Protein AF-A0A1S4B3Z3-F1 (afdb_monomer)

Nearest PDB structures (foldseek):
  6rte-assembly1_A  TM=4.917E-01  e=2.934E-01  Pseudomonas aeruginosa
  6lqt-assembly1_AG  TM=5.073E-01  e=3.148E+00  Saccharomyces cerevisiae S288C
  5wlc-assembly1_LH  TM=5.163E-01  e=4.236E+00  Saccharomyces cerevisiae BY4741
  7aef-assembly1_q  TM=1.413E-01  e=1.846E+00  Algoriphagus machipongonensis

Solvent-accessible surface area (backbone atoms only — not comparable to full-atom values): 13152 Å² total; per-residue (Å²): 135,91,57,94,90,63,44,55,46,71,89,47,26,58,57,80,41,84,41,79,66,95,81,61,88,56,84,80,79,74,82,68,80,88,62,62,48,71,57,90,72,68,83,60,72,86,79,38,48,85,85,78,34,68,78,46,75,50,44,68,46,69,33,64,22,79,73,30,60,74,50,43,72,23,37,37,33,35,30,28,42,60,77,39,39,34,41,28,42,59,61,58,82,92,63,85,38,59,50,72,46,77,41,84,63,60,67,47,89,86,45,92,66,82,68,54,56,79,46,97,85,71,40,55,59,50,58,45,39,66,39,68,49,68,52,97,74,36,42,44,32,41,37,30,77,70,46,75,44,67,72,69,38,50,62,63,46,78,40,91,50,94,68,56,79,84,74,82,71,72,73,74,77,78,79,75,81,72,90,77,80,94,71,89,77,88,77,95,82,88,85,69,75,71,63,60,62,58,61,63,69,74,73,118

Organism: Nicotiana tabacum (NCBI:txid4097)

Foldseek 3Di:
DDDVPQAAPVVQDDQPHGDDPPPCPDDPPPPDPPRHDGDLGDDDQVPADPVLGFDDWQDWDQQCAPQAPQSHRWIWIATQSRQFIKTWDDPPPPPSDTDIDGDAFDDQPPDPDDFDDPDDPRHTPQATWNHWDADPNRWIWTQHPRGIDTDGYQVSRVHDDPPDDPPPPDPDPPPPPPPDDPDDDDDPDDDPPPPVVVVVVVPD

InterPro domains:
  IPR011042 Six-bladed beta-propeller, TolB-like [G3DSA:2.120.10.30] (1-153)

Radius of gyration: 26.08 Å; Cα contacts (8 Å, |Δi|>4): 278; chains: 1; bounding box: 66×65×70 Å

pLDDT: mean 77.93, std 18.25, range [35.31, 96.38]

Structure (mmCIF, N/CA/C/O backbone):
data_AF-A0A1S4B3Z3-F1
#
_entry.id   AF-A0A1S4B3Z3-F1
#
loop_
_atom_site.group_PDB
_atom_site.id
_atom_site.type_symbol
_atom_site.label_atom_id
_atom_site.label_alt_id
_atom_site.label_comp_id
_atom_site.label_asym_id
_atom_site.label_entity_id
_atom_site.label_seq_id
_atom_site.pdbx_PDB_ins_code
_atom_site.Cartn_x
_atom_site.Cartn_y
_atom_site.Cartn_z
_atom_site.occupancy
_atom_site.B_iso_or_equiv
_atom_site.auth_seq_id
_atom_site.auth_comp_id
_atom_site.auth_asym_id
_atom_site.auth_atom_id
_atom_site.pdbx_PDB_model_num
ATOM 1 N N . MET A 1 1 ? -4.169 -0.316 -14.532 1.00 62.16 1 MET A N 1
ATOM 2 C CA . MET A 1 1 ? -4.852 -1.450 -15.192 1.00 62.16 1 MET A CA 1
ATOM 3 C C . MET A 1 1 ? -3.828 -2.148 -16.068 1.00 62.16 1 MET A C 1
ATOM 5 O O . MET A 1 1 ? -3.169 -1.462 -16.839 1.00 62.16 1 MET A O 1
ATOM 9 N N . ILE A 1 2 ? -3.643 -3.459 -15.894 1.00 73.62 2 ILE A N 1
ATOM 10 C CA . ILE A 1 2 ? -2.761 -4.267 -16.747 1.00 73.62 2 ILE A CA 1
ATOM 11 C C . ILE A 1 2 ? -3.551 -4.688 -17.988 1.00 73.62 2 ILE A C 1
ATOM 13 O O . ILE A 1 2 ? -4.714 -5.074 -17.878 1.00 73.62 2 ILE A O 1
ATOM 17 N N . THR A 1 3 ? -2.947 -4.569 -19.163 1.00 83.81 3 THR A N 1
ATOM 18 C CA . THR A 1 3 ? -3.566 -4.828 -20.460 1.00 83.81 3 THR A CA 1
ATOM 19 C C . THR A 1 3 ? -2.909 -6.034 -21.115 1.00 83.81 3 THR A C 1
ATOM 21 O O . THR A 1 3 ? -1.687 -6.199 -21.107 1.00 83.81 3 THR A O 1
ATOM 24 N N . LYS A 1 4 ? -3.735 -6.910 -21.695 1.00 86.19 4 LYS A N 1
ATOM 25 C CA . LYS A 1 4 ? -3.247 -8.063 -22.454 1.00 86.19 4 LYS A CA 1
ATOM 26 C C . LYS A 1 4 ? -2.385 -7.573 -23.621 1.00 86.19 4 LYS A C 1
ATOM 28 O O . LYS A 1 4 ? -2.820 -6.714 -24.381 1.00 86.19 4 LYS A O 1
ATOM 33 N N . GLY A 1 5 ? -1.184 -8.132 -23.756 1.00 85.94 5 GLY A N 1
ATOM 34 C CA . GLY A 1 5 ? -0.223 -7.739 -24.792 1.00 85.94 5 GLY A CA 1
ATOM 35 C C . GLY A 1 5 ? 0.561 -6.456 -24.493 1.00 85.94 5 GLY A C 1
ATOM 36 O O . GLY A 1 5 ? 1.336 -6.025 -25.339 1.00 85.94 5 GLY A O 1
ATOM 37 N N . GLY A 1 6 ? 0.387 -5.846 -23.314 1.00 86.62 6 GLY A N 1
ATOM 38 C CA . GLY A 1 6 ? 1.202 -4.711 -22.883 1.00 86.62 6 GLY A CA 1
ATOM 39 C C . GLY A 1 6 ? 2.664 -5.104 -22.647 1.00 86.62 6 GLY A C 1
ATOM 40 O O . GLY A 1 6 ? 2.942 -6.147 -22.052 1.00 86.62 6 GLY A O 1
ATOM 41 N N . ASN A 1 7 ? 3.599 -4.263 -23.093 1.00 88.31 7 ASN A N 1
ATOM 42 C CA . ASN A 1 7 ? 5.025 -4.437 -22.830 1.00 88.31 7 ASN A CA 1
ATOM 43 C C . ASN A 1 7 ? 5.429 -3.653 -21.574 1.00 88.31 7 ASN A C 1
ATOM 45 O O . ASN A 1 7 ? 5.523 -2.432 -21.610 1.00 88.31 7 ASN A O 1
ATOM 49 N N . TYR A 1 8 ? 5.679 -4.356 -20.472 1.00 86.44 8 TYR A N 1
ATOM 50 C CA . TYR A 1 8 ? 6.013 -3.754 -19.173 1.00 86.44 8 TYR A CA 1
ATOM 51 C C . TYR A 1 8 ? 7.521 -3.696 -18.891 1.00 86.44 8 TYR A C 1
ATOM 53 O O . TYR A 1 8 ? 7.928 -3.306 -17.803 1.00 86.44 8 TYR A O 1
ATOM 61 N N . GLY A 1 9 ? 8.362 -4.096 -19.851 1.00 86.06 9 GLY A N 1
ATOM 62 C CA . GLY A 1 9 ? 9.814 -3.978 -19.716 1.00 86.06 9 GLY A CA 1
ATOM 63 C C . GLY A 1 9 ? 10.456 -4.918 -18.692 1.00 86.06 9 GLY A C 1
ATOM 64 O O . GLY A 1 9 ? 11.585 -4.665 -18.296 1.00 86.06 9 GLY A O 1
ATOM 65 N N . TRP A 1 10 ? 9.797 -6.011 -18.289 1.00 83.31 10 TRP A N 1
ATOM 66 C CA . TRP A 1 10 ? 10.272 -6.924 -17.230 1.00 83.31 10 TRP A CA 1
ATOM 67 C C . TRP A 1 10 ? 11.674 -7.518 -17.441 1.00 83.31 10 TRP A C 1
ATOM 69 O O . TRP A 1 10 ? 12.314 -7.938 -16.486 1.00 83.31 10 TRP A O 1
ATOM 79 N N . SER A 1 11 ? 12.169 -7.574 -18.679 1.00 81.75 11 SER A N 1
ATOM 80 C CA . SER A 1 11 ? 13.525 -8.055 -18.976 1.00 81.75 11 SER A CA 1
ATOM 81 C C . SER A 1 11 ? 14.629 -7.038 -18.659 1.00 81.75 11 SER A C 1
ATOM 83 O O . SER A 1 11 ? 15.804 -7.403 -18.671 1.00 81.75 11 SER A O 1
ATOM 85 N N . ILE A 1 12 ? 14.269 -5.773 -18.427 1.00 84.56 12 ILE A N 1
ATOM 86 C CA . ILE A 1 12 ? 15.195 -4.637 -18.291 1.00 84.56 12 ILE A CA 1
ATOM 87 C C . ILE A 1 12 ? 14.825 -3.666 -17.160 1.00 84.56 12 ILE A C 1
ATOM 89 O O . ILE A 1 12 ? 15.631 -2.800 -16.824 1.00 84.56 12 ILE A O 1
ATOM 93 N N . TYR A 1 13 ? 13.631 -3.785 -16.579 1.00 86.50 13 TYR A N 1
ATOM 94 C CA . TYR A 1 13 ? 13.141 -2.961 -15.478 1.00 86.50 13 TYR A CA 1
ATOM 95 C C . TYR A 1 13 ? 12.535 -3.824 -14.371 1.00 86.50 13 TYR A C 1
ATOM 97 O O . TYR A 1 13 ? 11.800 -4.777 -14.633 1.00 86.50 13 TYR A O 1
ATOM 105 N N . GLU A 1 14 ? 12.787 -3.412 -13.134 1.00 87.50 14 GLU A N 1
ATOM 106 C CA . GLU A 1 14 ? 12.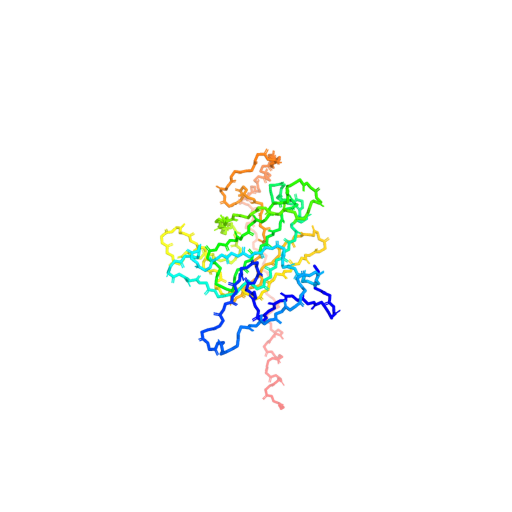073 -3.838 -11.936 1.00 87.50 14 GLU A CA 1
ATOM 107 C C . GLU A 1 14 ? 11.226 -2.655 -11.450 1.00 87.50 14 GLU A C 1
ATOM 109 O O . GLU A 1 14 ? 11.725 -1.661 -10.913 1.00 87.50 14 GLU A O 1
ATOM 114 N N . GLY A 1 15 ? 9.923 -2.699 -11.745 1.00 85.62 15 GLY A N 1
ATOM 115 C CA . GLY A 1 15 ? 9.051 -1.536 -11.575 1.00 85.62 15 GLY A CA 1
ATOM 116 C C . GLY A 1 15 ? 9.534 -0.350 -12.432 1.00 85.62 15 GLY A C 1
ATOM 117 O O . GLY A 1 15 ? 9.653 -0.500 -13.648 1.00 85.62 15 GLY A O 1
ATOM 118 N N . PRO A 1 16 ? 9.795 0.838 -11.850 1.00 84.88 16 PRO A N 1
ATOM 119 C CA . PRO A 1 16 ? 10.329 1.985 -12.586 1.00 84.88 16 PRO A CA 1
ATOM 120 C C . PRO A 1 16 ? 11.868 2.014 -12.668 1.00 84.88 16 PRO A C 1
ATOM 122 O O . PRO A 1 16 ? 12.419 2.939 -13.267 1.00 84.88 16 PRO A O 1
ATOM 125 N N . TYR A 1 17 ? 12.575 1.064 -12.049 1.00 86.94 17 TYR A N 1
ATOM 126 C CA . TYR A 1 17 ? 14.034 1.102 -11.933 1.00 86.94 17 TYR A CA 1
ATOM 127 C C . TYR A 1 17 ? 14.695 0.201 -12.976 1.00 86.94 17 TYR A C 1
ATOM 129 O O . TYR A 1 17 ? 14.248 -0.932 -13.161 1.00 86.94 17 TYR A O 1
ATOM 137 N N . PRO A 1 18 ? 15.753 0.664 -13.667 1.00 87.19 18 PRO A N 1
ATOM 138 C CA . PRO A 1 18 ? 16.530 -0.199 -14.544 1.00 87.19 18 PRO A CA 1
ATOM 139 C C . PRO A 1 18 ? 17.076 -1.395 -13.767 1.00 87.19 18 PRO A C 1
ATOM 141 O O . PRO A 1 18 ? 17.719 -1.230 -12.731 1.00 87.19 18 PRO A O 1
ATOM 144 N N . TYR A 1 19 ? 16.852 -2.588 -14.297 1.00 83.56 19 TYR A N 1
ATOM 145 C CA . TYR A 1 19 ? 17.329 -3.837 -13.733 1.00 83.56 19 TYR A CA 1
ATOM 146 C C . TYR A 1 19 ? 18.297 -4.495 -14.713 1.00 83.56 19 TYR A C 1
ATOM 148 O O . TYR A 1 19 ? 17.977 -4.721 -15.881 1.00 83.56 19 TYR A O 1
ATOM 156 N N . LYS A 1 20 ? 19.505 -4.802 -14.235 1.00 77.00 20 LYS A N 1
ATOM 157 C CA . LYS A 1 20 ? 20.496 -5.577 -14.984 1.00 77.00 20 LYS A CA 1
ATOM 158 C C . LYS A 1 20 ? 20.706 -6.906 -14.263 1.00 77.00 20 LYS A C 1
ATOM 160 O O . LYS A 1 20 ? 21.342 -6.905 -13.209 1.00 77.00 20 LYS A O 1
ATOM 165 N N . PRO A 1 21 ? 20.205 -8.030 -14.805 1.00 70.50 21 PRO A N 1
ATOM 166 C CA . PRO A 1 21 ? 20.505 -9.329 -14.231 1.00 70.50 21 PRO A CA 1
ATOM 167 C C . PRO A 1 21 ? 22.016 -9.571 -14.288 1.00 70.50 21 PRO A C 1
ATOM 169 O O . PRO A 1 21 ? 22.650 -9.325 -15.316 1.00 70.50 21 PRO A O 1
ATOM 172 N N . SER A 1 22 ? 22.591 -10.091 -13.205 1.00 69.69 22 SER A N 1
ATOM 173 C CA . SER A 1 22 ? 24.034 -10.363 -13.078 1.00 69.69 22 SER A CA 1
ATOM 174 C C . SER A 1 22 ? 24.588 -11.292 -14.168 1.00 69.69 22 SER A C 1
ATOM 176 O O . SER A 1 22 ? 25.765 -11.210 -14.504 1.00 69.69 22 SER A O 1
ATOM 178 N N . ASN A 1 23 ? 23.733 -12.128 -14.764 1.00 66.06 23 ASN A N 1
ATOM 179 C CA . ASN A 1 23 ? 24.091 -13.091 -15.809 1.00 66.06 23 ASN A CA 1
ATOM 180 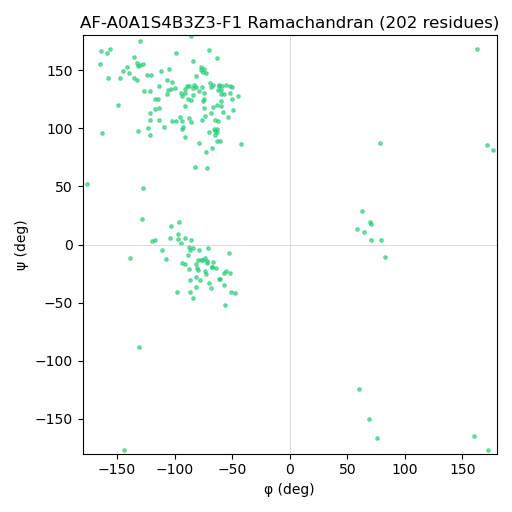C C . ASN A 1 23 ? 23.821 -12.587 -17.243 1.00 66.06 23 ASN A C 1
ATOM 182 O O . ASN A 1 23 ? 23.897 -13.369 -18.194 1.00 66.06 23 ASN A O 1
ATOM 186 N N . ALA A 1 24 ? 23.472 -11.310 -17.429 1.00 64.06 24 ALA A N 1
ATOM 187 C CA . ALA A 1 24 ? 23.187 -10.757 -18.750 1.00 64.06 24 ALA A CA 1
ATOM 188 C C . ALA A 1 24 ? 24.476 -10.641 -19.590 1.00 64.06 24 ALA A C 1
ATOM 190 O O . ALA A 1 24 ? 25.233 -9.683 -19.486 1.00 64.06 24 ALA A O 1
ATOM 191 N N . THR A 1 25 ? 24.721 -11.637 -20.444 1.00 57.94 25 THR A N 1
ATOM 192 C CA . THR A 1 25 ? 25.889 -11.715 -21.347 1.00 57.94 25 THR A CA 1
ATOM 193 C C . THR A 1 25 ? 25.739 -10.861 -22.605 1.00 57.94 25 THR A C 1
ATOM 195 O O . THR A 1 25 ? 26.705 -10.641 -23.331 1.00 57.94 25 THR A O 1
ATOM 198 N N . LYS A 1 26 ? 24.524 -10.386 -22.886 1.00 55.38 26 LYS A N 1
ATOM 199 C CA . LYS A 1 26 ? 24.228 -9.442 -23.959 1.00 55.38 26 LYS A CA 1
ATOM 200 C C . LYS A 1 26 ? 23.590 -8.215 -23.344 1.00 55.38 26 LYS A C 1
ATOM 202 O O . LYS A 1 26 ? 22.646 -8.337 -22.566 1.00 55.38 26 LYS A O 1
ATOM 207 N N . GLU A 1 27 ? 24.087 -7.049 -23.737 1.00 55.25 27 GLU A N 1
ATOM 208 C CA . GLU A 1 27 ? 23.365 -5.798 -23.573 1.00 55.25 27 GLU A CA 1
ATOM 209 C C . GLU A 1 27 ? 21.991 -5.999 -24.210 1.00 55.25 27 GLU A C 1
ATOM 211 O O . GLU A 1 27 ? 21.884 -6.228 -25.419 1.00 55.25 27 GLU A O 1
ATOM 216 N N . SER A 1 28 ? 20.952 -6.057 -23.376 1.00 53.81 28 SER A N 1
ATOM 217 C CA . SER A 1 28 ? 19.570 -6.207 -23.804 1.00 53.81 28 SER A CA 1
ATOM 218 C C . SER A 1 28 ? 19.219 -4.972 -24.622 1.00 53.81 28 SER A C 1
ATOM 220 O O . SER A 1 28 ? 18.777 -3.946 -24.115 1.00 53.81 28 SER A O 1
ATOM 222 N N . THR A 1 29 ? 19.482 -5.058 -25.922 1.00 50.44 29 THR A N 1
ATOM 223 C CA . THR A 1 29 ? 19.193 -4.024 -26.904 1.00 50.44 29 THR A CA 1
ATOM 224 C C . THR A 1 29 ? 17.684 -4.023 -27.100 1.00 50.44 29 THR A C 1
ATOM 226 O O . THR A 1 29 ? 17.143 -4.619 -28.025 1.00 50.44 29 THR A O 1
ATOM 229 N N . CYS A 1 30 ? 16.967 -3.400 -26.167 1.00 52.06 30 CYS A N 1
ATOM 230 C CA . CYS A 1 30 ? 15.567 -3.070 -26.363 1.00 52.06 30 CYS A CA 1
ATOM 231 C C . CYS A 1 30 ? 15.513 -1.814 -27.229 1.00 52.06 30 CYS A C 1
ATOM 233 O O . CYS A 1 30 ? 15.506 -0.680 -26.752 1.00 52.06 30 CYS A O 1
ATOM 235 N N . SER A 1 31 ? 15.527 -2.040 -28.540 1.00 49.88 31 SER A N 1
ATOM 236 C CA . SER A 1 31 ? 15.197 -1.031 -29.533 1.00 49.88 31 SER A CA 1
ATOM 237 C C . SER A 1 31 ? 13.759 -0.547 -29.301 1.00 49.88 31 SER A C 1
ATOM 239 O O . SER A 1 31 ? 12.812 -1.328 -29.326 1.00 49.88 31 SER A O 1
ATOM 241 N N . SER A 1 32 ? 13.617 0.767 -29.115 1.00 50.81 32 SER A N 1
ATOM 242 C CA . SER A 1 32 ? 12.380 1.550 -28.957 1.00 50.81 32 SER A CA 1
ATOM 243 C C . SER A 1 32 ? 11.692 1.514 -27.578 1.00 50.81 32 SER A C 1
ATOM 245 O O . SER A 1 32 ? 10.704 0.828 -27.324 1.00 50.81 32 SER A O 1
ATOM 247 N N . SER A 1 33 ? 12.153 2.426 -26.722 1.00 56.09 33 SER A N 1
ATOM 248 C CA . SER A 1 33 ? 11.511 2.931 -25.498 1.00 56.09 33 SER A CA 1
ATOM 249 C C . SER A 1 33 ? 10.068 3.445 -25.671 1.00 56.09 33 SER A C 1
ATOM 251 O O . SER A 1 33 ? 9.408 3.742 -24.681 1.00 56.09 33 SER A O 1
ATOM 253 N N . ASN A 1 34 ? 9.552 3.548 -26.900 1.00 58.34 34 ASN A N 1
ATOM 254 C CA . ASN A 1 34 ? 8.265 4.186 -27.198 1.00 58.34 34 ASN A CA 1
ATOM 255 C C . ASN A 1 34 ? 7.028 3.315 -26.898 1.00 58.34 34 ASN A C 1
ATOM 257 O O . ASN A 1 34 ? 5.912 3.807 -27.036 1.00 58.34 34 ASN A O 1
ATOM 261 N N . SER A 1 35 ? 7.191 2.047 -26.496 1.00 74.19 35 SER A N 1
ATOM 262 C CA . SER A 1 35 ? 6.066 1.130 -26.212 1.00 74.19 35 SER A CA 1
ATOM 263 C C . SER A 1 35 ? 6.012 0.593 -24.777 1.00 74.19 35 SER A C 1
ATOM 265 O O . SER A 1 35 ? 5.141 -0.222 -24.467 1.00 74.19 35 SER A O 1
ATOM 267 N N . LEU A 1 36 ? 6.923 1.027 -23.898 1.00 83.88 36 LEU A N 1
ATOM 268 C CA . LEU A 1 36 ? 6.955 0.545 -22.519 1.00 83.88 36 LEU A CA 1
ATOM 269 C C . LEU A 1 36 ? 5.816 1.150 -21.695 1.00 83.88 36 LEU A C 1
ATOM 271 O O . LEU A 1 36 ? 5.617 2.364 -21.658 1.00 83.88 36 LEU A O 1
ATOM 275 N N . ILE A 1 37 ? 5.089 0.281 -21.000 1.00 86.31 37 ILE A N 1
ATOM 276 C CA . ILE A 1 37 ? 4.052 0.641 -20.042 1.00 86.31 37 ILE A CA 1
ATOM 277 C C . ILE A 1 37 ? 4.649 0.478 -18.649 1.00 86.31 37 ILE A C 1
ATOM 279 O O . ILE A 1 37 ? 4.823 -0.638 -18.168 1.00 86.31 37 ILE A O 1
ATOM 283 N N . PHE A 1 38 ? 4.954 1.590 -17.989 1.00 84.94 38 PHE A N 1
ATOM 284 C CA . PHE A 1 38 ? 5.464 1.553 -16.621 1.00 84.94 38 PHE A CA 1
ATOM 285 C C . PHE A 1 38 ? 4.352 1.286 -15.603 1.00 84.94 38 PHE A C 1
ATOM 287 O O . PHE A 1 38 ? 3.178 1.609 -15.818 1.00 84.94 38 PHE A O 1
ATOM 294 N N . THR A 1 39 ? 4.734 0.694 -14.469 1.00 83.94 39 THR A N 1
ATOM 295 C CA . THR A 1 39 ? 3.861 0.614 -13.296 1.00 83.94 39 THR A CA 1
ATOM 296 C C . THR A 1 39 ? 3.548 2.019 -12.778 1.00 83.94 39 THR A C 1
ATOM 298 O O . THR A 1 39 ? 4.260 2.976 -13.076 1.00 83.94 39 THR A O 1
ATOM 301 N N . VAL A 1 40 ? 2.473 2.157 -11.991 1.00 85.62 40 VAL A N 1
ATOM 302 C CA . VAL A 1 40 ? 2.106 3.458 -11.399 1.00 85.62 40 VAL A CA 1
ATOM 303 C C . VAL A 1 40 ? 3.276 3.999 -10.580 1.00 85.62 40 VAL A C 1
ATOM 305 O O . VAL A 1 40 ? 3.713 5.120 -10.816 1.00 85.62 40 VAL A O 1
ATOM 308 N N . ARG A 1 41 ? 3.802 3.176 -9.664 1.00 88.69 41 ARG A N 1
ATOM 309 C CA . ARG A 1 41 ? 5.019 3.412 -8.885 1.00 88.69 41 ARG A CA 1
ATOM 310 C C . ARG A 1 41 ? 5.629 2.086 -8.417 1.00 88.69 41 ARG A C 1
ATOM 312 O O . ARG A 1 41 ? 5.007 1.030 -8.530 1.00 88.69 41 ARG A O 1
ATOM 319 N N . GLY A 1 42 ? 6.855 2.176 -7.918 1.00 89.00 42 GLY A N 1
ATOM 320 C CA . GLY A 1 42 ? 7.576 1.139 -7.186 1.00 89.00 42 GLY A CA 1
ATOM 321 C C . GLY A 1 42 ? 8.414 1.798 -6.091 1.00 89.00 42 GLY A C 1
ATOM 322 O O . GLY A 1 42 ? 8.333 3.017 -5.920 1.00 89.00 42 GLY A O 1
ATOM 323 N N . TYR A 1 43 ? 9.198 1.013 -5.365 1.00 90.06 43 TYR A N 1
ATOM 324 C CA . TYR A 1 43 ? 10.169 1.516 -4.396 1.00 90.06 43 TYR A CA 1
ATOM 325 C C . TYR A 1 43 ? 11.513 0.815 -4.603 1.00 90.06 43 TYR A C 1
ATOM 327 O O . TYR A 1 43 ? 11.554 -0.275 -5.176 1.00 90.06 43 TYR A O 1
ATOM 335 N N . ASN A 1 44 ? 12.609 1.444 -4.189 1.00 89.50 44 ASN A N 1
ATOM 336 C CA . ASN A 1 44 ? 13.924 0.820 -4.234 1.00 89.50 44 ASN A CA 1
ATOM 337 C C . ASN A 1 44 ? 14.095 -0.090 -3.013 1.00 89.50 44 ASN A C 1
ATOM 339 O O . ASN A 1 44 ? 13.813 0.332 -1.895 1.00 89.50 44 ASN A O 1
ATOM 343 N N . HIS A 1 45 ? 14.618 -1.303 -3.193 1.00 88.69 45 HIS A N 1
ATOM 344 C CA . HIS A 1 45 ? 14.885 -2.236 -2.092 1.00 88.69 45 HIS A CA 1
ATOM 345 C C . HIS A 1 45 ? 15.718 -1.630 -0.946 1.00 88.69 45 HIS A C 1
ATOM 347 O O . HIS A 1 45 ? 15.593 -2.073 0.193 1.00 88.69 45 HIS A O 1
ATOM 353 N N . SER A 1 46 ? 16.526 -0.593 -1.207 1.00 89.25 46 SER A N 1
ATOM 354 C CA . SER A 1 46 ? 17.266 0.149 -0.175 1.00 89.25 46 SER A CA 1
ATOM 355 C C . SER A 1 46 ? 16.387 0.971 0.780 1.00 89.25 46 SER A C 1
ATOM 357 O O . SER A 1 46 ? 16.842 1.324 1.866 1.00 89.25 46 SER A O 1
ATOM 359 N N . GLU A 1 47 ? 15.147 1.272 0.393 1.00 88.62 47 GLU A N 1
ATOM 360 C CA . GLU A 1 47 ? 14.144 1.984 1.194 1.00 88.62 47 GLU A CA 1
ATOM 361 C C . GLU A 1 47 ? 13.329 1.037 2.095 1.00 88.62 47 GLU A C 1
ATOM 363 O O . GLU A 1 47 ? 12.469 1.486 2.863 1.00 88.62 47 GLU A O 1
ATOM 368 N N . ALA A 1 48 ? 13.551 -0.275 1.978 1.00 86.81 48 ALA A N 1
ATOM 369 C CA . ALA A 1 48 ? 12.943 -1.275 2.842 1.00 86.81 48 ALA A CA 1
ATOM 370 C C . ALA A 1 48 ? 13.585 -1.279 4.234 1.00 86.81 48 ALA A C 1
ATOM 372 O O . ALA A 1 48 ? 14.769 -0.969 4.398 1.00 86.81 48 ALA A O 1
ATOM 373 N N . ASP A 1 49 ? 12.807 -1.659 5.241 1.00 87.31 49 ASP A N 1
ATOM 374 C CA . ASP A 1 49 ? 13.333 -1.941 6.567 1.00 87.31 49 ASP A CA 1
ATOM 375 C C . ASP A 1 49 ? 14.381 -3.061 6.489 1.00 87.31 49 ASP A C 1
ATOM 377 O O . ASP A 1 49 ? 14.197 -4.063 5.802 1.00 87.31 49 ASP A O 1
ATOM 381 N N . LYS A 1 50 ? 15.505 -2.905 7.191 1.00 86.94 50 LYS A N 1
ATOM 382 C CA . LYS A 1 50 ? 16.622 -3.863 7.112 1.00 86.94 50 LYS A CA 1
ATOM 383 C C . LYS A 1 50 ? 16.346 -5.179 7.838 1.00 86.94 50 LYS A C 1
ATOM 385 O O . LYS A 1 50 ? 17.005 -6.171 7.544 1.00 86.94 50 LYS A O 1
ATOM 390 N N . THR A 1 51 ? 15.434 -5.168 8.804 1.00 84.06 51 THR A N 1
ATOM 391 C CA . THR A 1 51 ? 15.084 -6.327 9.631 1.00 84.06 51 THR A CA 1
ATOM 392 C C . THR A 1 51 ? 14.056 -7.190 8.917 1.00 84.06 51 THR A C 1
ATOM 394 O O . THR A 1 51 ? 14.201 -8.406 8.859 1.00 84.06 51 THR A O 1
ATOM 397 N N . ILE A 1 52 ? 13.025 -6.556 8.359 1.00 84.25 52 ILE A N 1
ATOM 398 C CA . ILE A 1 52 ? 11.948 -7.233 7.624 1.00 84.25 52 ILE A CA 1
ATOM 399 C C . ILE A 1 52 ? 12.379 -7.536 6.183 1.00 84.25 52 ILE A C 1
ATOM 401 O O . ILE A 1 52 ? 12.048 -8.584 5.627 1.00 84.25 52 ILE A O 1
ATOM 405 N N . GLY A 1 53 ? 13.145 -6.626 5.585 1.00 87.62 53 GLY A N 1
ATOM 406 C CA . GLY A 1 53 ? 13.542 -6.677 4.190 1.00 87.62 53 GLY A CA 1
ATOM 407 C C . GLY A 1 53 ? 12.414 -6.276 3.242 1.00 87.62 53 GLY A C 1
ATOM 408 O O . GLY A 1 53 ? 11.387 -5.721 3.622 1.00 87.62 53 GLY A O 1
ATOM 409 N N . SER A 1 54 ? 12.633 -6.578 1.971 1.00 90.44 54 SER A N 1
ATOM 410 C CA . SER A 1 54 ? 11.682 -6.392 0.877 1.00 90.44 54 SER A CA 1
ATOM 411 C C . SER A 1 54 ? 11.528 -7.697 0.113 1.00 90.44 54 SER A C 1
ATOM 413 O O . SER A 1 54 ? 12.437 -8.530 0.121 1.00 90.44 54 SER A O 1
ATOM 415 N N . ALA A 1 55 ? 10.393 -7.872 -0.553 1.00 92.06 55 ALA A N 1
ATOM 416 C CA . ALA A 1 55 ? 10.190 -8.966 -1.486 1.00 92.06 55 ALA A CA 1
ATOM 417 C C . ALA A 1 55 ? 9.618 -8.435 -2.800 1.00 92.06 55 ALA A C 1
ATOM 419 O O . ALA A 1 55 ? 10.371 -8.120 -3.715 1.00 92.06 55 ALA A O 1
ATOM 420 N N . SER A 1 56 ? 8.297 -8.335 -2.902 1.00 91.25 56 SER A N 1
ATOM 421 C CA . SER A 1 56 ? 7.625 -7.838 -4.098 1.00 91.25 56 SER A CA 1
ATOM 422 C C . SER A 1 56 ? 6.348 -7.115 -3.718 1.00 91.25 56 SER A C 1
ATOM 424 O O . SER A 1 56 ? 5.591 -7.583 -2.867 1.00 91.25 56 SER A O 1
ATOM 426 N N . ILE A 1 57 ? 6.040 -6.035 -4.436 1.00 92.88 57 ILE A N 1
ATOM 427 C CA . ILE A 1 57 ? 4.727 -5.390 -4.374 1.00 92.88 57 ILE A CA 1
ATOM 428 C C . ILE A 1 57 ? 3.669 -6.418 -4.792 1.00 92.88 57 ILE A C 1
ATOM 430 O O . ILE A 1 57 ? 3.701 -6.923 -5.915 1.00 92.88 57 ILE A O 1
ATOM 434 N N . THR A 1 58 ? 2.734 -6.732 -3.898 1.00 93.44 58 THR A N 1
ATOM 435 C CA . THR A 1 58 ? 1.683 -7.744 -4.130 1.00 93.44 58 THR A CA 1
ATOM 436 C C . THR A 1 58 ? 0.417 -7.146 -4.719 1.00 93.44 58 THR A C 1
ATOM 438 O O . THR A 1 58 ? -0.405 -7.844 -5.310 1.00 93.44 58 THR A O 1
ATOM 441 N N . GLY A 1 59 ? 0.269 -5.828 -4.625 1.00 90.88 59 GLY A N 1
ATOM 442 C CA . GLY A 1 59 ? -0.798 -5.110 -5.291 1.00 90.88 59 GLY A CA 1
ATOM 443 C C . GLY A 1 59 ? -0.868 -3.652 -4.881 1.00 90.88 59 GLY A C 1
ATOM 444 O O . GLY A 1 59 ? -0.067 -3.150 -4.091 1.00 90.88 59 GLY A O 1
ATOM 445 N N . GLY A 1 60 ? -1.871 -2.974 -5.425 1.00 92.19 60 GLY A N 1
ATOM 446 C CA . GLY A 1 60 ? -2.207 -1.620 -5.031 1.00 92.19 60 GLY A CA 1
ATOM 447 C C . GLY A 1 60 ? -3.585 -1.197 -5.521 1.00 92.19 60 GLY A C 1
ATOM 448 O O . GLY A 1 60 ? -4.106 -1.734 -6.499 1.00 92.19 60 GLY A O 1
ATOM 449 N N . TYR A 1 61 ? -4.177 -0.234 -4.822 1.00 92.50 61 TYR A N 1
ATOM 450 C CA . TYR A 1 61 ? -5.499 0.317 -5.098 1.00 92.50 61 TYR A CA 1
ATOM 451 C C . TYR A 1 61 ? -5.477 1.836 -5.001 1.00 92.50 61 TYR A C 1
ATOM 453 O O . TYR A 1 61 ? -4.842 2.420 -4.127 1.00 92.50 61 TYR A O 1
ATOM 461 N N . PHE A 1 62 ? -6.239 2.487 -5.877 1.00 92.38 62 PHE A N 1
ATOM 462 C CA . PHE A 1 62 ? -6.602 3.883 -5.667 1.00 92.38 62 PHE A CA 1
ATOM 463 C C . PHE A 1 62 ? -7.655 3.945 -4.568 1.00 92.38 62 PHE A C 1
ATOM 465 O O . PHE A 1 62 ? -8.749 3.407 -4.734 1.00 92.38 62 PHE A O 1
ATOM 472 N N . CYS A 1 63 ? -7.329 4.597 -3.457 1.00 93.12 63 CYS A N 1
ATOM 473 C CA . CYS A 1 63 ? -8.257 4.762 -2.355 1.00 93.12 63 CYS A CA 1
ATOM 474 C C . CYS A 1 63 ? -9.398 5.692 -2.771 1.00 93.12 63 CYS A C 1
ATOM 476 O O . CYS A 1 63 ? -9.201 6.881 -3.022 1.00 93.12 63 CYS A O 1
ATOM 478 N N . ARG A 1 64 ? -10.602 5.125 -2.855 1.00 94.50 64 ARG A N 1
ATOM 479 C CA . ARG A 1 64 ? -11.853 5.846 -3.135 1.00 94.50 64 ARG A CA 1
ATOM 480 C C . ARG A 1 64 ? -12.845 5.758 -1.975 1.00 94.50 64 ARG A C 1
ATOM 482 O O . ARG A 1 64 ? -13.966 6.245 -2.099 1.00 94.50 64 ARG A O 1
ATOM 489 N N . SER A 1 65 ? -12.440 5.140 -0.865 1.00 92.88 65 SER A N 1
ATOM 490 C CA . SER A 1 65 ? -13.236 5.093 0.358 1.00 92.88 65 SER A CA 1
ATOM 491 C C . SER A 1 65 ? -13.475 6.505 0.879 1.00 92.88 65 SER A C 1
ATOM 493 O O . SER A 1 65 ? -12.558 7.323 0.939 1.00 92.88 65 SER A O 1
ATOM 495 N N . GLN A 1 66 ? -14.701 6.776 1.317 1.00 90.75 66 GLN A N 1
ATOM 496 C CA . GLN A 1 66 ? -15.039 8.030 1.994 1.00 90.75 66 GLN A CA 1
ATOM 497 C C . GLN A 1 66 ? -14.717 8.007 3.495 1.00 90.75 66 GLN A C 1
ATOM 499 O O . GLN A 1 66 ? -14.911 9.010 4.177 1.00 90.75 66 GLN A O 1
ATOM 504 N N . ILE A 1 67 ? -14.238 6.876 4.025 1.00 90.25 67 ILE A N 1
ATOM 505 C CA . ILE A 1 67 ? -13.933 6.730 5.454 1.00 90.25 67 ILE A CA 1
ATOM 506 C C . ILE A 1 67 ? -12.739 7.584 5.849 1.00 90.25 67 ILE A C 1
ATOM 508 O O . ILE A 1 67 ? -12.741 8.154 6.938 1.00 90.25 67 ILE A O 1
ATOM 512 N N . ASP A 1 68 ? -11.745 7.684 4.968 1.00 89.88 68 ASP A N 1
ATOM 513 C CA . ASP A 1 68 ? -10.540 8.462 5.206 1.00 89.88 68 ASP A CA 1
ATOM 514 C C . ASP A 1 68 ? -10.315 9.519 4.112 1.00 89.88 68 ASP A C 1
ATOM 516 O O . ASP A 1 68 ? -9.788 9.213 3.035 1.00 89.88 68 ASP A O 1
ATOM 520 N N . PRO A 1 69 ? -10.666 10.790 4.373 1.00 91.31 69 PRO A N 1
ATOM 521 C CA . PRO A 1 69 ? -10.509 11.853 3.387 1.00 91.31 69 PRO A CA 1
ATOM 522 C C . PRO A 1 69 ? -9.045 12.255 3.142 1.00 91.31 69 PRO A C 1
ATOM 524 O O . PRO A 1 69 ? -8.764 12.946 2.160 1.00 91.31 69 PRO A O 1
ATOM 527 N N . CYS A 1 70 ? -8.099 11.860 4.001 1.00 91.06 70 CYS A N 1
ATOM 528 C CA . CYS A 1 70 ? -6.674 12.102 3.772 1.00 91.06 70 CYS A CA 1
ATOM 529 C C . CYS A 1 70 ? -6.049 11.067 2.836 1.00 91.06 70 CYS A C 1
ATOM 531 O O . CYS A 1 70 ? -5.096 11.404 2.126 1.00 91.06 70 CYS A O 1
ATOM 533 N N . LEU A 1 71 ? -6.593 9.849 2.801 1.00 92.12 71 LEU A N 1
ATOM 534 C CA . LEU A 1 71 ? -6.180 8.807 1.860 1.00 92.12 71 LEU A CA 1
ATOM 535 C C . LEU A 1 71 ? -6.922 8.879 0.522 1.00 92.12 71 LEU A C 1
ATOM 537 O O . LEU A 1 71 ? -6.409 8.360 -0.467 1.00 92.12 71 LEU A O 1
ATOM 541 N N . TYR A 1 72 ? -8.088 9.527 0.466 1.00 92.69 72 TYR A N 1
ATOM 542 C CA . TYR A 1 72 ? -8.873 9.644 -0.763 1.00 92.69 72 TYR A CA 1
ATOM 543 C C . TYR A 1 72 ? -8.044 10.185 -1.942 1.00 92.69 72 TYR A C 1
ATOM 545 O O . TYR A 1 72 ? -7.363 11.207 -1.831 1.00 92.69 72 TYR A O 1
ATOM 553 N N . GLY A 1 73 ? -8.115 9.490 -3.078 1.00 91.88 73 GLY A N 1
ATOM 554 C CA . GLY A 1 73 ? -7.396 9.810 -4.313 1.00 91.88 73 GLY A CA 1
ATOM 555 C C . GLY A 1 73 ? -5.954 9.298 -4.366 1.00 91.88 73 GLY A C 1
ATOM 556 O O . GLY A 1 73 ? -5.352 9.297 -5.438 1.00 91.88 73 GLY A O 1
ATOM 557 N N . ARG A 1 74 ? -5.394 8.816 -3.250 1.00 92.88 74 ARG A N 1
ATOM 558 C CA . ARG A 1 74 ? -4.028 8.280 -3.216 1.00 92.88 74 ARG A CA 1
ATOM 559 C C . ARG A 1 74 ? -3.980 6.840 -3.719 1.00 92.88 74 ARG A C 1
ATOM 561 O O . ARG A 1 74 ? -4.891 6.050 -3.469 1.00 92.88 74 ARG A O 1
ATOM 568 N N . TYR A 1 75 ? -2.898 6.485 -4.402 1.00 93.88 75 TYR A N 1
ATOM 569 C CA . TYR A 1 75 ? -2.596 5.113 -4.799 1.00 93.88 75 TYR A CA 1
ATOM 570 C C . TYR A 1 75 ? -1.831 4.408 -3.679 1.00 93.88 75 TYR A C 1
ATOM 572 O O . TYR A 1 75 ? -0.674 4.730 -3.424 1.00 93.88 75 TYR A O 1
ATOM 580 N N . LEU A 1 76 ? -2.472 3.464 -2.998 1.00 94.50 76 LEU A N 1
ATOM 581 C CA . LEU A 1 76 ? -1.862 2.681 -1.929 1.00 94.50 76 LEU A CA 1
ATOM 582 C C . LEU A 1 76 ? -1.327 1.372 -2.497 1.00 94.50 76 LEU A C 1
ATOM 584 O O . LEU A 1 76 ? -2.061 0.674 -3.191 1.00 94.50 76 LEU A O 1
ATOM 588 N N . TYR A 1 77 ? -0.082 1.027 -2.195 1.00 94.12 77 TYR A N 1
ATOM 589 C CA . TYR A 1 77 ? 0.526 -0.244 -2.585 1.00 94.12 77 TYR A CA 1
ATOM 590 C C . TYR A 1 77 ? 1.405 -0.786 -1.462 1.00 94.12 77 TYR A C 1
ATOM 592 O O . TYR A 1 77 ? 1.892 -0.033 -0.621 1.00 94.12 77 TYR A O 1
ATOM 600 N N . ILE A 1 78 ? 1.561 -2.104 -1.412 1.00 94.31 78 ILE A N 1
ATOM 601 C CA . ILE A 1 78 ? 2.217 -2.789 -0.296 1.00 94.31 78 ILE A CA 1
ATOM 602 C C . ILE A 1 78 ? 2.997 -4.000 -0.801 1.00 94.31 78 ILE A C 1
ATOM 604 O O . ILE A 1 78 ? 2.642 -4.605 -1.817 1.00 94.31 78 ILE A O 1
ATOM 608 N N . ASP A 1 79 ? 4.081 -4.311 -0.103 1.00 94.25 79 ASP A N 1
ATOM 609 C CA . ASP A 1 79 ? 4.917 -5.478 -0.356 1.00 94.25 79 ASP A CA 1
ATOM 610 C C . ASP A 1 79 ? 4.362 -6.736 0.334 1.00 94.25 79 ASP A C 1
ATOM 612 O O . ASP A 1 79 ? 3.602 -6.649 1.298 1.00 94.25 79 ASP A O 1
ATOM 616 N N . LEU A 1 80 ? 4.750 -7.912 -0.159 1.00 94.81 80 LEU A N 1
ATOM 617 C CA . LEU A 1 80 ? 4.538 -9.203 0.499 1.00 94.81 80 LEU A CA 1
ATOM 618 C C . LEU A 1 80 ? 5.026 -9.171 1.951 1.00 94.81 80 LEU A C 1
ATOM 620 O O . LEU A 1 80 ? 4.361 -9.727 2.826 1.00 94.81 80 LEU A O 1
ATOM 624 N N . HIS A 1 81 ? 6.175 -8.535 2.188 1.00 92.19 81 HIS A N 1
ATOM 625 C CA . HIS A 1 81 ? 6.715 -8.244 3.509 1.00 92.19 81 HIS A CA 1
ATOM 626 C C . HIS A 1 81 ? 6.249 -6.848 3.926 1.00 92.19 81 HIS A C 1
ATOM 628 O O . HIS A 1 81 ? 6.801 -5.858 3.446 1.00 92.19 81 HIS A O 1
ATOM 634 N N . PRO A 1 82 ? 5.221 -6.721 4.780 1.00 87.31 82 PRO A N 1
ATOM 635 C CA . PRO A 1 82 ? 4.523 -5.454 4.924 1.00 87.31 82 PRO A CA 1
ATOM 636 C C . PRO A 1 82 ? 5.248 -4.502 5.870 1.00 87.31 82 PRO A C 1
ATOM 638 O O . PRO A 1 82 ? 4.713 -4.184 6.913 1.00 87.31 82 PRO A O 1
ATOM 641 N N . ASP A 1 83 ? 6.438 -4.024 5.510 1.00 86.75 83 ASP A N 1
ATOM 642 C CA . ASP A 1 83 ? 7.258 -3.100 6.312 1.00 86.75 83 ASP A CA 1
ATOM 643 C C . ASP A 1 83 ? 6.702 -1.656 6.410 1.00 86.75 83 ASP A C 1
ATOM 645 O O . ASP A 1 83 ? 7.262 -0.770 7.060 1.00 86.75 83 ASP A O 1
ATOM 649 N N . GLY A 1 84 ? 5.596 -1.411 5.716 1.00 89.19 84 GLY A N 1
ATOM 650 C CA . GLY A 1 84 ? 4.911 -0.140 5.581 1.00 89.19 84 GLY A CA 1
ATOM 651 C C . GLY A 1 84 ? 3.961 -0.190 4.388 1.00 89.19 84 GLY A C 1
ATOM 652 O O . GLY A 1 84 ? 4.012 -1.101 3.562 1.00 89.19 84 GLY A O 1
ATOM 653 N N . ILE A 1 85 ? 3.083 0.804 4.277 1.00 92.19 85 ILE A N 1
ATOM 654 C CA . ILE A 1 85 ? 2.258 0.991 3.078 1.00 92.19 85 ILE A CA 1
ATOM 655 C C . ILE A 1 85 ? 2.868 2.133 2.288 1.00 92.19 85 ILE A C 1
ATOM 657 O O . ILE A 1 85 ? 3.173 3.183 2.840 1.00 92.19 85 ILE A O 1
ATOM 661 N N . TRP A 1 86 ? 3.023 1.979 0.986 1.00 93.56 86 TRP A N 1
ATOM 662 C CA . TRP A 1 86 ? 3.424 3.083 0.134 1.00 93.56 86 TRP A CA 1
ATOM 663 C C . TRP A 1 86 ? 2.203 3.842 -0.367 1.00 93.56 86 TRP A C 1
ATOM 665 O O . TRP A 1 86 ? 1.204 3.253 -0.776 1.00 93.56 86 TRP A O 1
ATOM 675 N N . SER A 1 87 ? 2.292 5.167 -0.341 1.00 94.19 87 SER A N 1
ATOM 676 C CA . SER A 1 87 ? 1.223 6.075 -0.735 1.00 94.19 87 SER A CA 1
ATOM 677 C C . SER A 1 87 ? 1.692 6.980 -1.869 1.00 94.19 87 SER A C 1
ATOM 679 O O . SER A 1 87 ? 2.438 7.933 -1.647 1.00 94.19 87 SER A O 1
ATOM 681 N N . GLY A 1 88 ? 1.196 6.721 -3.075 1.00 94.00 88 GLY A N 1
ATOM 682 C CA . GLY A 1 88 ? 1.364 7.555 -4.256 1.00 94.00 88 GLY A CA 1
ATOM 683 C C . GLY A 1 88 ? 0.342 8.689 -4.324 1.00 94.00 88 GLY A C 1
ATOM 684 O O . GLY A 1 88 ? -0.861 8.449 -4.248 1.00 94.00 88 GLY A O 1
ATOM 685 N N . THR A 1 89 ? 0.806 9.920 -4.512 1.00 93.06 89 THR A N 1
ATOM 686 C CA . THR A 1 89 ? -0.028 11.098 -4.784 1.00 93.06 89 THR A CA 1
ATOM 687 C C . THR A 1 89 ? 0.275 11.600 -6.185 1.00 93.06 89 THR A C 1
ATOM 689 O O . THR A 1 89 ? 1.433 11.843 -6.512 1.00 93.06 89 THR A O 1
ATOM 692 N N . GLU A 1 90 ? -0.748 11.737 -7.019 1.00 91.69 90 GLU A N 1
ATOM 693 C CA . GLU A 1 90 ? -0.603 12.326 -8.348 1.00 91.69 90 GLU A CA 1
ATOM 694 C C . GLU A 1 90 ? -0.540 13.853 -8.238 1.00 91.69 90 GLU A C 1
ATOM 696 O O . GLU A 1 90 ? -1.356 14.451 -7.536 1.00 91.69 90 GLU A O 1
ATOM 701 N N . ASN A 1 91 ? 0.421 14.492 -8.905 1.00 88.44 91 ASN A N 1
ATOM 702 C CA . ASN A 1 91 ? 0.509 15.947 -8.938 1.00 88.44 91 ASN A CA 1
ATOM 703 C C . ASN A 1 91 ? 1.127 16.455 -10.257 1.00 88.44 91 ASN A C 1
ATOM 705 O O . ASN A 1 91 ? 2.292 16.148 -10.527 1.00 88.44 91 ASN A O 1
ATOM 709 N N . PRO A 1 92 ? 0.408 17.277 -11.047 1.00 90.75 92 PRO A N 1
ATOM 710 C CA . PRO A 1 92 ? -0.993 17.681 -10.864 1.00 90.75 92 PRO A CA 1
ATOM 711 C C . PRO A 1 92 ? -1.970 16.521 -11.112 1.00 90.75 92 PRO A C 1
ATOM 713 O O . PRO A 1 92 ? -1.581 15.478 -11.638 1.00 90.75 92 PRO A O 1
ATOM 716 N N . GLU A 1 93 ? -3.236 16.684 -10.729 1.00 85.62 93 GLU A N 1
ATOM 717 C CA . GLU A 1 93 ? -4.269 15.661 -10.946 1.00 85.62 93 GLU A CA 1
ATOM 718 C C . GLU A 1 93 ? -4.360 15.260 -12.429 1.00 85.62 93 GLU A C 1
ATOM 720 O O . GLU A 1 93 ? -4.322 16.112 -13.319 1.00 85.62 93 GLU A O 1
ATOM 725 N N . ASN A 1 94 ? -4.486 13.958 -12.700 1.00 83.38 94 ASN A N 1
ATOM 726 C CA . ASN A 1 94 ? -4.524 13.351 -14.038 1.00 83.38 94 ASN A CA 1
ATOM 727 C C . ASN A 1 94 ? -3.242 13.494 -14.885 1.00 83.38 94 ASN A C 1
ATOM 729 O O . ASN A 1 94 ? -3.254 13.171 -16.076 1.00 83.38 94 ASN A O 1
ATOM 733 N N . SER A 1 95 ? -2.125 13.950 -14.311 1.00 88.88 95 SER A N 1
ATOM 734 C CA . SER A 1 95 ? -0.843 14.078 -15.029 1.00 88.88 95 SER A CA 1
ATOM 735 C C . SER A 1 95 ? -0.111 12.757 -15.268 1.00 88.88 95 SER A C 1
ATOM 737 O O . SER A 1 95 ? 0.863 12.715 -16.018 1.00 88.88 95 SER A O 1
ATOM 739 N N . ARG A 1 96 ? -0.537 11.684 -14.599 1.00 83.31 96 ARG A N 1
ATOM 740 C CA . ARG A 1 96 ? 0.174 10.412 -14.419 1.00 83.31 96 ARG A CA 1
ATOM 741 C C . ARG A 1 96 ? 1.533 10.556 -13.738 1.00 83.31 96 ARG A C 1
ATOM 743 O O . ARG A 1 96 ? 2.319 9.610 -13.737 1.00 83.31 96 ARG A O 1
ATOM 750 N N . ASN A 1 97 ? 1.812 11.712 -13.140 1.00 88.69 97 ASN A N 1
ATOM 751 C CA . ASN A 1 97 ? 3.032 11.960 -12.397 1.00 88.69 97 ASN A CA 1
ATOM 752 C C . ASN A 1 97 ? 2.766 11.789 -10.901 1.00 88.69 97 ASN A C 1
ATOM 754 O O . ASN A 1 97 ? 2.110 12.614 -10.270 1.00 88.69 97 ASN A O 1
ATOM 758 N N . PHE A 1 98 ? 3.262 10.690 -10.341 1.00 90.12 98 PHE A N 1
ATOM 759 C CA . PHE A 1 98 ? 3.045 10.334 -8.942 1.00 90.12 98 PHE A CA 1
ATOM 760 C C . PHE A 1 98 ? 4.273 10.653 -8.104 1.00 90.12 98 PHE A C 1
ATOM 762 O O . PHE A 1 98 ? 5.371 10.327 -8.516 1.00 90.12 98 PHE A O 1
ATOM 769 N N . THR A 1 99 ? 4.137 11.162 -6.891 1.00 92.06 99 THR A N 1
ATOM 770 C CA . THR A 1 99 ? 5.187 11.087 -5.862 1.00 92.06 99 THR A CA 1
ATOM 771 C C . THR A 1 99 ? 4.768 10.064 -4.822 1.00 92.06 99 THR A C 1
ATOM 773 O O . THR A 1 99 ? 3.581 9.924 -4.544 1.00 92.06 99 THR A O 1
ATOM 776 N N . SER A 1 100 ? 5.697 9.272 -4.291 1.00 92.06 100 SER A N 1
ATOM 777 C CA . SER A 1 100 ? 5.375 8.242 -3.296 1.00 92.06 100 SER A CA 1
ATOM 778 C C . SER A 1 100 ? 6.181 8.417 -2.032 1.00 92.06 100 SER A C 1
ATOM 780 O O . SER A 1 100 ? 7.331 8.841 -2.072 1.00 92.06 100 SER A O 1
ATOM 782 N N . SER A 1 101 ? 5.554 8.074 -0.916 1.00 91.56 101 SER A N 1
ATOM 783 C CA . SER A 1 101 ? 6.201 7.973 0.381 1.00 91.56 101 SER A CA 1
ATOM 784 C C . SER A 1 101 ? 5.677 6.755 1.125 1.00 91.56 101 SER A C 1
ATOM 786 O O . SER A 1 101 ? 4.512 6.370 0.977 1.00 91.56 101 SER A O 1
ATOM 788 N N . LYS A 1 102 ? 6.547 6.140 1.926 1.00 91.50 102 LYS A N 1
ATOM 789 C CA . LYS A 1 102 ? 6.158 5.084 2.855 1.00 91.50 102 LYS A CA 1
ATOM 790 C C . LYS A 1 102 ? 5.430 5.715 4.040 1.00 91.50 102 LYS A C 1
ATOM 792 O O . LYS A 1 102 ? 5.944 6.628 4.685 1.00 91.50 102 LYS A O 1
ATOM 797 N N . ILE A 1 103 ? 4.224 5.237 4.307 1.00 89.19 103 ILE A N 1
ATOM 798 C CA . ILE A 1 103 ? 3.423 5.571 5.476 1.00 89.19 103 ILE A CA 1
ATOM 799 C C . ILE A 1 103 ? 3.436 4.387 6.441 1.00 89.19 103 ILE A C 1
ATOM 801 O O . ILE A 1 103 ? 3.239 3.231 6.060 1.00 89.19 103 ILE A O 1
ATOM 805 N N . GLN A 1 104 ? 3.676 4.698 7.710 1.00 87.00 104 GLN A N 1
ATOM 806 C CA . GLN A 1 104 ? 3.520 3.734 8.789 1.00 87.00 104 GLN A CA 1
ATOM 807 C C . GLN A 1 104 ? 2.035 3.525 9.075 1.00 87.00 104 GLN A C 1
ATOM 809 O O . GLN A 1 104 ? 1.234 4.452 8.932 1.00 87.00 104 GLN A O 1
ATOM 814 N N . TYR A 1 105 ? 1.672 2.317 9.492 1.00 86.12 105 TYR A N 1
ATOM 815 C CA . TYR A 1 105 ? 0.297 1.972 9.830 1.00 86.12 105 TYR A CA 1
ATOM 816 C C . TYR A 1 105 ? 0.227 1.296 11.198 1.00 86.12 105 TYR A C 1
ATOM 818 O O . TYR A 1 105 ? 1.180 0.690 11.682 1.00 86.12 105 TYR A O 1
ATOM 826 N N . ARG A 1 106 ? -0.936 1.411 11.837 1.00 87.00 106 ARG A N 1
ATOM 827 C CA . ARG A 1 106 ? -1.252 0.766 13.114 1.00 87.00 106 ARG A CA 1
ATOM 828 C C . ARG A 1 106 ? -2.607 0.096 13.000 1.00 87.00 106 ARG A C 1
ATOM 830 O O . ARG A 1 106 ? -3.456 0.546 12.229 1.00 87.00 106 ARG A O 1
ATOM 837 N N . CYS A 1 107 ? -2.820 -0.945 13.790 1.00 86.62 107 CYS A N 1
ATOM 838 C CA . CYS A 1 107 ? -4.161 -1.474 13.966 1.00 86.62 107 CYS A CA 1
ATOM 839 C C . CYS A 1 107 ? -4.968 -0.588 14.910 1.00 86.62 107 CYS A C 1
ATOM 841 O O . CYS A 1 107 ? -4.428 0.042 15.821 1.00 86.62 107 CYS A O 1
ATOM 843 N N . VAL A 1 108 ? -6.279 -0.573 14.694 1.00 88.38 108 VAL A N 1
ATOM 844 C CA . VAL A 1 108 ? -7.207 0.069 15.618 1.00 88.38 108 VAL A CA 1
ATOM 845 C C . VAL A 1 108 ? -7.265 -0.736 16.919 1.00 88.38 108 VAL A C 1
ATOM 847 O O . VAL A 1 108 ? -7.301 -1.964 16.883 1.00 88.38 108 VAL A O 1
ATOM 850 N N . GLN A 1 109 ? -7.303 -0.044 18.060 1.00 83.50 109 GLN A N 1
ATOM 851 C CA . GLN A 1 109 ? -7.301 -0.663 19.393 1.00 83.50 109 GLN A CA 1
ATOM 852 C C . GLN A 1 109 ? -8.501 -1.586 19.664 1.00 83.50 109 GLN A C 1
ATOM 854 O O . GLN A 1 109 ? -8.368 -2.543 20.415 1.00 83.50 109 GLN A O 1
ATOM 859 N N . ASP A 1 110 ? -9.655 -1.324 19.048 1.00 85.69 110 ASP A N 1
ATOM 860 C CA . ASP A 1 110 ? -10.881 -2.124 19.187 1.00 85.69 110 ASP A CA 1
ATOM 861 C C . ASP A 1 110 ? -11.065 -3.156 18.054 1.00 85.69 110 ASP A C 1
ATOM 863 O O . ASP A 1 110 ? -12.175 -3.628 17.797 1.00 85.69 110 ASP A O 1
ATOM 867 N N . SER A 1 111 ? -9.979 -3.496 17.348 1.00 85.94 111 SER A N 1
ATOM 868 C CA . SER A 1 111 ? -9.981 -4.548 16.330 1.00 85.94 111 SER A CA 1
ATOM 869 C C . SER A 1 111 ? -10.329 -5.913 16.951 1.00 85.94 111 SER A C 1
ATOM 871 O O . SER A 1 111 ? -9.709 -6.291 17.946 1.00 85.94 111 SER A O 1
ATOM 873 N N . PRO A 1 112 ? -11.249 -6.701 16.351 1.00 87.00 112 PRO A N 1
ATOM 874 C CA . PRO A 1 112 ? -11.549 -8.063 16.808 1.00 87.00 112 PRO A CA 1
ATOM 875 C C . PRO A 1 112 ? -10.343 -9.006 16.739 1.00 87.00 112 PRO A C 1
ATOM 877 O O . PRO A 1 112 ? -10.240 -9.943 17.524 1.00 87.00 112 PRO A O 1
ATOM 880 N N . ILE A 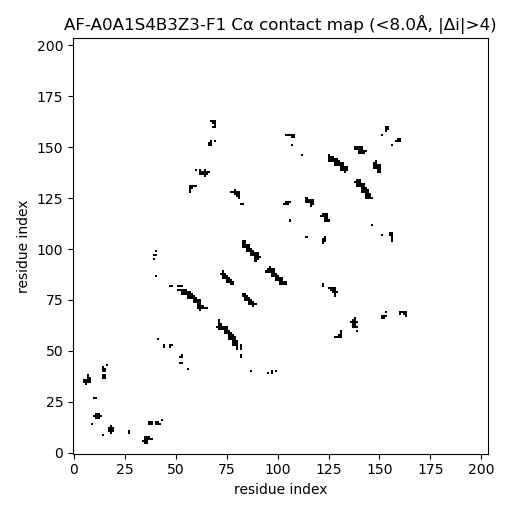1 113 ? -9.440 -8.763 15.786 1.00 84.25 113 ILE A N 1
ATOM 881 C CA . ILE A 1 113 ? -8.158 -9.459 15.688 1.00 84.25 113 ILE A CA 1
ATOM 882 C C . ILE A 1 113 ? -7.149 -8.645 16.487 1.00 84.25 113 ILE A C 1
ATOM 884 O O . ILE A 1 113 ? -6.904 -7.478 16.155 1.00 84.25 113 ILE A O 1
ATOM 888 N N . HIS A 1 114 ? -6.570 -9.255 17.523 1.00 75.44 114 HIS A N 1
ATOM 889 C CA . HIS A 1 114 ? -5.521 -8.617 18.305 1.00 75.44 114 HIS A CA 1
ATOM 890 C C . HIS A 1 114 ? -4.277 -8.445 17.431 1.00 75.44 114 HIS A C 1
ATOM 892 O O . HIS A 1 114 ? -3.727 -9.415 16.914 1.00 75.44 114 HIS A O 1
ATOM 898 N N . CYS A 1 115 ? -3.864 -7.198 17.223 1.00 73.81 115 CYS A N 1
ATOM 899 C CA . CYS A 1 115 ? -2.630 -6.903 16.513 1.00 73.81 115 CYS A CA 1
ATOM 900 C C . CYS A 1 115 ? -1.498 -6.742 17.516 1.00 73.81 115 CYS A C 1
ATOM 902 O O . CYS A 1 115 ? -1.332 -5.671 18.101 1.00 73.81 115 CYS A O 1
ATOM 904 N N . GLU A 1 116 ? -0.713 -7.795 17.683 1.00 71.81 116 GLU A N 1
ATOM 905 C CA . GLU A 1 116 ? 0.551 -7.720 18.406 1.00 71.81 116 GLU A CA 1
ATOM 906 C C . GLU A 1 116 ? 1.589 -6.974 17.555 1.00 71.81 116 GLU A C 1
ATOM 908 O O . GLU A 1 116 ? 1.551 -7.008 16.323 1.00 71.81 116 GLU A O 1
ATOM 913 N N . SER A 1 117 ? 2.503 -6.243 18.190 1.00 67.62 117 SER A N 1
ATOM 914 C CA . SER A 1 117 ? 3.615 -5.586 17.498 1.00 67.62 117 SER A CA 1
ATOM 915 C C . SER A 1 117 ? 4.824 -6.514 17.468 1.00 67.62 117 SER A C 1
ATOM 917 O O . SER A 1 117 ? 5.230 -7.004 18.518 1.00 67.62 117 SER A O 1
ATOM 919 N N . ILE A 1 118 ? 5.431 -6.709 16.294 1.00 61.75 118 ILE A N 1
ATOM 920 C CA . ILE A 1 118 ? 6.561 -7.650 16.115 1.00 61.75 118 ILE A CA 1
ATOM 921 C C . ILE A 1 118 ? 7.883 -7.128 16.716 1.00 61.75 118 ILE A C 1
ATOM 923 O O . ILE A 1 118 ? 8.850 -7.872 16.835 1.00 61.75 118 ILE A O 1
ATOM 927 N N . ALA A 1 119 ? 7.927 -5.851 17.102 1.00 56.78 119 ALA A N 1
ATOM 928 C CA . ALA A 1 119 ? 9.024 -5.188 17.807 1.00 56.78 119 ALA A CA 1
ATOM 929 C C . ALA A 1 119 ? 8.480 -3.936 18.518 1.00 56.78 119 ALA A C 1
ATOM 931 O O . ALA A 1 119 ? 7.375 -3.501 18.181 1.00 56.78 119 ALA A O 1
ATOM 932 N N . GLU A 1 120 ? 9.243 -3.359 19.459 1.00 51.31 120 GLU A N 1
ATOM 933 C CA . GLU A 1 120 ? 8.908 -2.157 20.251 1.00 51.31 120 GLU A CA 1
ATOM 934 C C . GLU A 1 120 ? 8.249 -1.035 19.418 1.00 51.31 120 GLU A C 1
ATOM 936 O O . GLU A 1 120 ? 8.895 -0.129 18.902 1.00 51.31 120 GLU A O 1
ATOM 941 N N . GLY A 1 121 ? 6.924 -1.085 19.269 1.00 55.72 121 GLY A N 1
ATOM 942 C CA . GLY A 1 121 ? 6.104 -0.010 18.716 1.00 55.72 121 GLY A CA 1
ATOM 943 C C . GLY A 1 121 ? 6.207 0.291 17.214 1.00 55.72 121 GLY A C 1
ATOM 944 O O . GLY A 1 121 ? 5.539 1.243 16.792 1.00 55.72 121 GLY A O 1
ATOM 945 N N . ILE A 1 122 ? 6.975 -0.465 16.413 1.00 60.44 122 ILE A N 1
ATOM 946 C CA . ILE A 1 122 ? 7.241 -0.093 15.006 1.00 60.44 122 ILE A CA 1
ATOM 947 C C . ILE A 1 122 ? 6.164 -0.596 14.036 1.00 60.44 122 ILE A C 1
ATOM 949 O O . ILE A 1 122 ? 5.763 0.172 13.166 1.00 60.44 122 ILE A O 1
ATOM 953 N N . MET A 1 123 ? 5.641 -1.824 14.178 1.00 67.31 123 MET A N 1
ATOM 954 C CA . MET A 1 123 ? 4.721 -2.353 13.163 1.00 67.31 123 MET A CA 1
ATOM 955 C C . MET A 1 123 ? 3.788 -3.479 13.633 1.00 67.31 123 MET A C 1
ATOM 957 O O . MET A 1 123 ? 4.221 -4.341 14.404 1.00 67.31 123 MET A O 1
ATOM 961 N N . PRO A 1 124 ? 2.526 -3.518 13.158 1.00 76.69 124 PRO A N 1
ATOM 962 C CA . PRO A 1 124 ? 1.606 -4.611 13.459 1.00 76.69 124 PRO A CA 1
ATOM 963 C C . PRO A 1 124 ? 2.015 -5.934 12.794 1.00 76.69 124 PRO A C 1
ATOM 965 O O . PRO A 1 124 ? 2.312 -5.968 11.599 1.00 76.69 124 PRO A O 1
ATOM 968 N N . ALA A 1 125 ? 1.945 -7.031 13.552 1.00 82.94 125 ALA A N 1
ATOM 969 C CA . ALA A 1 125 ? 2.177 -8.405 13.110 1.00 82.94 125 ALA A CA 1
ATOM 970 C C . ALA A 1 125 ? 1.038 -8.937 12.224 1.00 82.94 125 ALA A C 1
ATOM 972 O O . ALA A 1 125 ? 0.322 -9.860 12.600 1.00 82.94 125 ALA A O 1
ATOM 973 N N . ILE A 1 126 ? 0.848 -8.359 11.034 1.00 88.94 126 ILE A N 1
ATOM 974 C CA . ILE A 1 126 ? -0.183 -8.822 10.086 1.00 88.94 126 ILE A CA 1
ATOM 975 C C . ILE A 1 126 ? 0.292 -9.976 9.187 1.00 88.94 126 ILE A C 1
ATOM 977 O O . ILE A 1 126 ? -0.444 -10.397 8.301 1.00 88.94 126 ILE A O 1
ATOM 981 N N . GLY A 1 127 ? 1.508 -10.492 9.390 1.00 90.75 127 GLY A N 1
ATOM 982 C CA . GLY A 1 127 ? 2.076 -11.585 8.596 1.00 90.75 127 GLY A CA 1
ATOM 983 C C . GLY A 1 127 ? 2.398 -11.195 7.150 1.00 90.75 127 GLY A C 1
ATOM 984 O O . GLY A 1 127 ? 2.726 -10.046 6.876 1.00 90.75 127 GLY A O 1
ATOM 985 N N . TYR A 1 128 ? 2.324 -12.153 6.226 1.00 93.62 128 TYR A N 1
ATOM 986 C CA . TYR A 1 128 ? 2.579 -11.921 4.799 1.00 93.62 128 TYR A CA 1
ATOM 987 C C . TYR A 1 128 ? 1.338 -11.385 4.093 1.00 93.62 128 TYR A C 1
ATOM 989 O O . TYR A 1 128 ? 0.246 -11.908 4.306 1.00 93.62 128 TYR A O 1
ATOM 997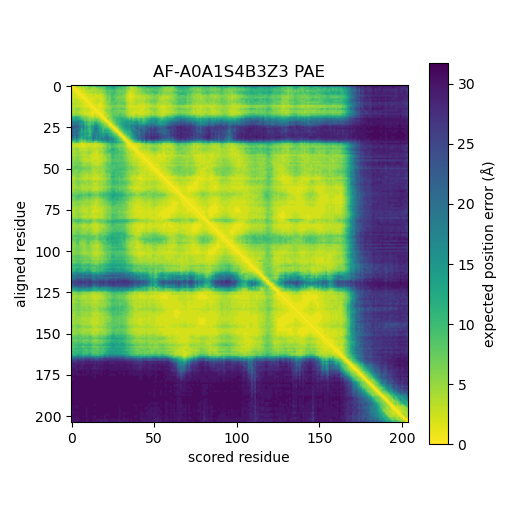 N N . VAL A 1 129 ? 1.493 -10.392 3.216 1.00 95.56 129 VAL A N 1
ATOM 998 C CA . VAL A 1 129 ? 0.379 -9.845 2.425 1.00 95.56 129 VAL A CA 1
ATOM 999 C C . VAL A 1 129 ? 0.217 -10.627 1.136 1.00 95.56 129 VAL A C 1
ATOM 1001 O O . VAL A 1 129 ? 1.141 -10.702 0.339 1.00 95.56 129 VAL A O 1
ATOM 1004 N N . PHE A 1 130 ? -0.974 -11.153 0.878 1.00 95.88 130 PHE A N 1
ATOM 1005 C CA . PHE A 1 130 ? -1.241 -11.910 -0.344 1.00 95.88 130 PHE A CA 1
ATOM 1006 C C . PHE A 1 130 ? -1.911 -11.068 -1.423 1.00 95.88 130 PHE A C 1
ATOM 1008 O O . PHE A 1 130 ? -1.570 -11.187 -2.598 1.00 95.88 130 PHE A O 1
ATOM 1015 N N . SER A 1 131 ? -2.866 -10.215 -1.048 1.00 94.94 131 SER A N 1
ATOM 1016 C CA . SER A 1 131 ? -3.600 -9.393 -2.011 1.00 94.94 131 SER A CA 1
ATOM 1017 C C . SER A 1 131 ? -4.346 -8.240 -1.346 1.00 94.94 131 SER A C 1
ATOM 1019 O O . SER A 1 131 ? -4.588 -8.245 -0.139 1.00 94.94 131 SER A O 1
ATOM 1021 N N . LEU A 1 132 ? -4.807 -7.296 -2.164 1.00 94.94 132 LEU A N 1
ATOM 1022 C CA . LEU A 1 132 ? -5.733 -6.241 -1.764 1.00 94.94 132 LEU A CA 1
ATOM 1023 C C . LEU A 1 132 ? -7.094 -6.443 -2.441 1.00 94.94 132 LEU A C 1
ATOM 1025 O O . LEU A 1 132 ? -7.173 -6.943 -3.566 1.00 94.94 132 LEU A O 1
ATOM 1029 N N . GLY A 1 133 ? -8.157 -6.015 -1.771 1.00 94.69 133 GLY A N 1
ATOM 1030 C CA . GLY A 1 133 ? -9.526 -6.036 -2.276 1.00 94.69 133 GLY A CA 1
ATOM 1031 C C . GLY A 1 133 ? -10.259 -4.732 -1.984 1.00 94.69 133 GLY A C 1
ATOM 1032 O O . GLY A 1 133 ? -9.863 -3.967 -1.109 1.00 94.69 133 GLY A O 1
ATOM 1033 N N . GLU A 1 134 ? -11.340 -4.490 -2.716 1.00 95.44 134 GLU A N 1
ATOM 1034 C CA . GLU A 1 134 ? -12.230 -3.342 -2.536 1.00 95.44 134 GLU A CA 1
ATOM 1035 C C . GLU A 1 134 ? -13.668 -3.858 -2.374 1.00 95.44 134 GLU A C 1
ATOM 1037 O O . GLU A 1 134 ? -14.104 -4.702 -3.160 1.00 95.44 134 GLU A O 1
ATOM 1042 N N . ASP A 1 135 ? -14.409 -3.373 -1.371 1.00 96.00 135 ASP A N 1
ATOM 1043 C CA . ASP A 1 135 ? -15.842 -3.676 -1.236 1.00 96.00 135 ASP A CA 1
ATOM 1044 C C . ASP A 1 135 ? -16.738 -2.711 -2.045 1.00 96.00 135 ASP A C 1
ATOM 1046 O O . ASP A 1 135 ? -16.284 -1.775 -2.710 1.00 96.00 135 ASP A O 1
ATOM 1050 N N . SER A 1 136 ? -18.058 -2.915 -1.996 1.00 96.38 136 SER A N 1
ATOM 1051 C CA . SER A 1 136 ? -19.024 -2.059 -2.701 1.00 96.38 136 SER A CA 1
ATOM 1052 C C . SER A 1 136 ? -19.051 -0.605 -2.206 1.00 96.38 136 SER A C 1
ATOM 1054 O O . SER A 1 136 ? -19.475 0.276 -2.954 1.00 96.38 136 SER A O 1
ATOM 1056 N N . ARG A 1 137 ? -18.560 -0.331 -0.990 1.00 95.62 137 ARG A N 1
ATOM 1057 C CA . ARG A 1 137 ? -18.411 1.018 -0.418 1.00 95.62 137 ARG A CA 1
ATOM 1058 C C . ARG A 1 137 ? -17.049 1.641 -0.705 1.00 95.62 137 ARG A C 1
ATOM 1060 O O . ARG A 1 137 ? -16.785 2.747 -0.241 1.00 95.62 137 ARG A O 1
ATOM 1067 N N . LYS A 1 138 ? -16.217 0.968 -1.505 1.00 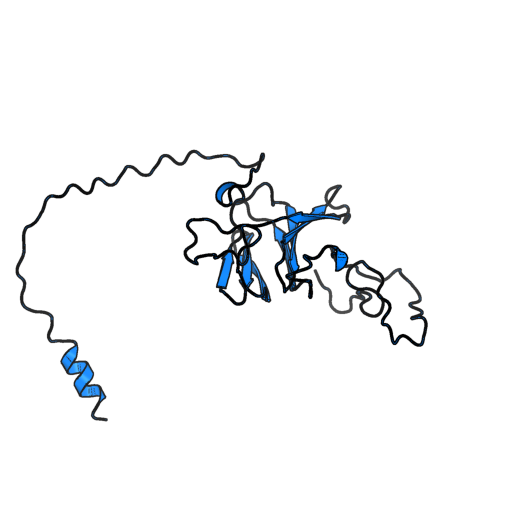95.44 138 LYS A N 1
ATOM 1068 C CA . LYS A 1 138 ? -14.863 1.402 -1.863 1.00 95.44 138 LYS A CA 1
ATOM 1069 C C . LYS A 1 138 ? -13.863 1.328 -0.718 1.00 95.44 138 LYS A C 1
ATOM 1071 O O . LYS A 1 138 ? -12.792 1.926 -0.806 1.00 95.44 138 LYS A O 1
ATOM 1076 N N . ASP A 1 139 ? -14.188 0.576 0.331 1.00 95.31 139 ASP A N 1
ATOM 1077 C CA . ASP A 1 139 ? -13.255 0.324 1.419 1.00 95.31 139 ASP A CA 1
ATOM 1078 C C . ASP A 1 139 ? -12.222 -0.706 0.982 1.00 95.31 139 ASP A C 1
ATOM 1080 O O . ASP A 1 139 ? -12.562 -1.724 0.377 1.00 95.31 139 ASP A O 1
ATOM 1084 N N . ILE A 1 140 ? -10.959 -0.429 1.299 1.00 95.50 140 ILE A N 1
ATOM 1085 C CA . ILE A 1 140 ? -9.841 -1.304 0.959 1.00 95.50 140 ILE A CA 1
ATOM 1086 C C . ILE A 1 140 ? -9.662 -2.345 2.061 1.00 95.50 140 ILE A C 1
ATOM 1088 O O . ILE A 1 140 ? -9.669 -2.023 3.252 1.00 95.50 140 ILE A O 1
ATOM 1092 N N . TYR A 1 141 ? -9.443 -3.585 1.641 1.00 95.56 141 TYR A N 1
ATOM 1093 C CA . TYR A 1 141 ? -9.107 -4.716 2.489 1.00 95.56 141 TYR A CA 1
ATOM 1094 C C . TYR A 1 141 ? -7.762 -5.295 2.064 1.00 95.56 141 TYR A C 1
ATOM 1096 O O . TYR A 1 141 ? -7.427 -5.311 0.881 1.00 95.56 141 TYR A O 1
ATOM 1104 N N . ILE A 1 142 ? -7.005 -5.787 3.033 1.00 95.25 142 ILE A N 1
ATOM 1105 C CA . ILE A 1 142 ? -5.712 -6.435 2.852 1.00 95.25 142 ILE A CA 1
ATOM 1106 C C . ILE A 1 142 ? -5.875 -7.870 3.344 1.00 95.25 142 ILE A C 1
ATOM 1108 O O . ILE A 1 142 ? -6.179 -8.094 4.517 1.00 95.25 142 ILE A O 1
ATOM 1112 N N . LEU A 1 143 ? -5.716 -8.832 2.437 1.00 96.12 143 LEU A N 1
ATOM 1113 C CA . LEU A 1 143 ? -5.666 -10.251 2.769 1.00 96.12 143 LEU A CA 1
ATOM 1114 C C . LEU A 1 143 ? -4.232 -10.604 3.145 1.00 96.12 143 LEU A C 1
ATOM 1116 O O . LEU A 1 143 ? -3.314 -10.406 2.344 1.00 96.12 143 LEU A O 1
ATOM 1120 N N . THR A 1 144 ? -4.056 -11.161 4.335 1.00 95.25 144 THR A N 1
ATOM 1121 C CA . THR A 1 144 ? -2.756 -11.585 4.842 1.00 95.25 144 THR A CA 1
ATOM 1122 C C . THR A 1 144 ? -2.793 -13.013 5.374 1.00 95.25 144 THR A C 1
ATOM 1124 O O . THR A 1 144 ? -3.852 -13.636 5.467 1.00 95.25 144 THR A O 1
ATOM 1127 N N . SER A 1 145 ? -1.629 -13.535 5.762 1.00 93.88 145 SER A N 1
ATOM 1128 C CA . SER A 1 145 ? -1.508 -14.848 6.399 1.00 93.88 145 SER A CA 1
ATOM 1129 C C . SER A 1 145 ? -2.151 -14.935 7.788 1.00 93.88 145 SER A C 1
ATOM 1131 O O . SER A 1 145 ? -2.340 -16.040 8.287 1.00 93.88 145 SER A O 1
ATOM 1133 N N . THR A 1 146 ? -2.476 -13.806 8.425 1.00 92.56 146 THR A N 1
ATOM 1134 C CA . THR A 1 146 ? -3.088 -13.759 9.766 1.00 92.56 146 THR A CA 1
ATOM 1135 C C . THR A 1 146 ? -4.559 -13.349 9.744 1.00 92.56 146 THR A C 1
ATOM 1137 O O . THR A 1 146 ? -5.245 -13.497 10.753 1.00 92.56 146 THR A O 1
ATOM 1140 N N . GLY A 1 147 ? -5.070 -12.842 8.619 1.00 93.06 147 GLY A N 1
ATOM 1141 C CA . GLY A 1 147 ? -6.476 -12.478 8.494 1.00 93.06 147 GLY A CA 1
ATOM 1142 C C . GLY A 1 147 ? -6.769 -11.501 7.362 1.00 93.06 147 GLY A C 1
ATOM 1143 O O . GLY A 1 147 ? -5.964 -11.279 6.461 1.00 93.06 147 GLY A O 1
ATOM 1144 N N . VAL A 1 148 ? -7.963 -10.911 7.415 1.00 94.81 148 VAL A N 1
ATOM 1145 C CA . VAL A 1 148 ? -8.396 -9.864 6.483 1.00 94.81 148 VAL A CA 1
ATOM 1146 C C . VAL A 1 148 ? -8.545 -8.560 7.251 1.00 94.81 148 VAL A C 1
ATOM 1148 O O . VAL A 1 148 ? -9.386 -8.443 8.142 1.00 94.81 148 VAL A O 1
ATOM 1151 N N . TYR A 1 149 ? -7.743 -7.566 6.884 1.00 93.31 149 TYR A N 1
ATOM 1152 C CA . TYR A 1 149 ? -7.703 -6.267 7.545 1.00 93.31 149 TYR A CA 1
ATOM 1153 C C . TYR A 1 149 ? -8.364 -5.214 6.672 1.00 93.31 149 TYR A C 1
ATOM 1155 O O . TYR A 1 149 ? -8.028 -5.069 5.502 1.00 93.31 149 TYR A O 1
ATOM 1163 N N . ARG A 1 150 ? -9.287 -4.443 7.240 1.00 94.12 150 ARG A N 1
ATOM 1164 C CA . ARG A 1 150 ? -9.895 -3.292 6.566 1.00 94.12 150 ARG A CA 1
ATOM 1165 C C . ARG A 1 150 ? -9.097 -2.032 6.879 1.00 94.12 150 ARG A C 1
ATOM 1167 O O . ARG A 1 150 ? -8.822 -1.765 8.049 1.00 94.12 150 ARG A O 1
ATOM 1174 N N . VAL A 1 151 ?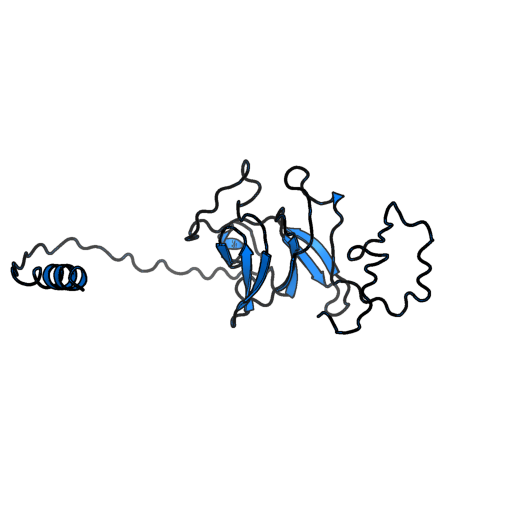 -8.794 -1.226 5.865 1.00 93.06 151 VAL A N 1
ATOM 1175 C CA . VAL A 1 151 ? -8.217 0.109 6.062 1.00 93.06 151 VAL A CA 1
ATOM 1176 C C . VAL A 1 151 ? -9.225 0.966 6.825 1.00 93.06 151 VAL A C 1
ATOM 1178 O O . VAL A 1 151 ? -10.364 1.159 6.395 1.00 93.06 151 VAL A O 1
ATOM 1181 N N . ALA A 1 152 ? -8.816 1.445 7.995 1.00 91.94 152 ALA A N 1
ATOM 1182 C CA . ALA A 1 152 ? -9.631 2.292 8.850 1.00 91.94 152 ALA A CA 1
ATOM 1183 C C . ALA A 1 152 ? -9.268 3.768 8.662 1.00 91.94 152 ALA A C 1
ATOM 1185 O O . ALA A 1 152 ? -8.214 4.111 8.135 1.00 91.94 152 ALA A O 1
ATOM 1186 N N . ARG A 1 153 ? -10.149 4.642 9.151 1.00 91.00 153 ARG A N 1
ATOM 1187 C CA . ARG A 1 153 ? -9.875 6.077 9.277 1.00 91.00 153 ARG A CA 1
ATOM 1188 C C . ARG A 1 153 ? -8.665 6.333 10.177 1.00 91.00 153 ARG A C 1
ATOM 1190 O O . ARG A 1 153 ? -8.593 5.802 11.285 1.00 91.00 153 ARG A O 1
ATOM 1197 N N . THR A 1 154 ? -7.780 7.199 9.698 1.00 89.06 154 THR A N 1
ATOM 1198 C CA . THR A 1 154 ? -6.504 7.612 10.295 1.00 89.06 154 THR A CA 1
ATOM 1199 C C . THR A 1 154 ? -6.619 7.980 11.788 1.00 89.06 154 THR A C 1
ATOM 1201 O O . THR A 1 154 ? -5.807 7.506 12.587 1.00 89.06 154 THR A O 1
ATOM 1204 N N . SER A 1 155 ? -7.672 8.695 12.217 1.00 88.81 155 SER A N 1
ATOM 1205 C CA . SER A 1 155 ? -7.914 9.031 13.637 1.00 88.81 155 SER A CA 1
ATOM 1206 C C . SER A 1 155 ? -8.012 7.829 14.578 1.00 88.81 155 SER A C 1
ATOM 1208 O O . SER A 1 155 ? -7.548 7.892 15.715 1.00 88.81 155 SER A O 1
ATOM 1210 N N . ARG A 1 156 ? -8.578 6.706 14.119 1.00 89.88 156 ARG A N 1
ATOM 1211 C CA . ARG A 1 156 ? -8.711 5.483 14.932 1.00 89.88 156 ARG A CA 1
ATOM 1212 C C . ARG A 1 156 ? -7.382 4.773 15.166 1.00 89.88 156 ARG A C 1
ATOM 1214 O O . ARG A 1 156 ? -7.291 3.924 16.046 1.00 89.88 156 ARG A O 1
ATOM 1221 N N . CYS A 1 157 ? -6.373 5.120 14.379 1.00 85.50 157 CYS A N 1
ATOM 1222 C CA . CYS A 1 157 ? -5.014 4.611 14.488 1.00 85.50 157 CYS A CA 1
ATOM 1223 C C . CYS A 1 157 ? -4.076 5.637 15.153 1.00 85.50 157 CYS A C 1
ATOM 1225 O O . CYS A 1 157 ? -2.859 5.499 15.054 1.00 85.50 157 CYS A O 1
ATOM 1227 N N . SER A 1 158 ? -4.634 6.661 15.816 1.00 84.94 158 SER A N 1
ATOM 1228 C CA . SER A 1 158 ? -3.906 7.753 16.481 1.00 84.94 158 SER A CA 1
ATOM 1229 C C . SER A 1 158 ? -3.064 8.623 15.543 1.00 84.94 158 SER A C 1
ATOM 1231 O O . SER A 1 158 ? -2.063 9.207 15.956 1.00 84.94 158 SER A O 1
ATOM 1233 N N . TYR A 1 159 ? -3.472 8.735 14.281 1.00 85.56 159 TYR A N 1
ATOM 1234 C CA . TYR A 1 159 ? -2.874 9.656 13.322 1.00 85.56 159 TYR A CA 1
ATOM 1235 C C . TYR A 1 159 ? -3.800 10.857 13.086 1.00 85.56 159 TYR A C 1
ATOM 1237 O O . TYR A 1 159 ? -5.023 10.754 13.184 1.00 85.56 159 TYR A O 1
ATOM 1245 N N . HIS A 1 160 ? -3.222 12.009 12.750 1.00 89.50 160 HIS A N 1
ATOM 1246 C CA . HIS A 1 160 ? -3.977 13.235 12.501 1.00 89.50 160 HIS A CA 1
ATOM 1247 C C . HIS A 1 160 ? -4.302 13.411 11.011 1.00 89.50 160 HIS A C 1
ATOM 1249 O O . HIS A 1 160 ? -3.402 13.409 10.170 1.00 89.50 160 HIS A O 1
ATOM 1255 N N . CYS A 1 161 ? -5.578 13.641 10.691 1.00 89.69 161 CYS A N 1
ATOM 1256 C CA . CYS A 1 161 ? -6.039 13.998 9.352 1.00 89.69 161 CYS A CA 1
ATOM 1257 C C . CYS A 1 161 ? -6.774 15.346 9.380 1.00 89.69 161 CYS A C 1
ATOM 1259 O O . CYS A 1 161 ? -7.877 15.452 9.904 1.00 89.69 161 CYS A O 1
ATOM 1261 N N . SER A 1 162 ? -6.203 16.380 8.753 1.00 89.88 162 SER A N 1
ATOM 1262 C CA . SER A 1 162 ? -6.801 17.729 8.722 1.00 89.88 162 SER A CA 1
ATOM 1263 C C . SER A 1 162 ? -8.105 17.821 7.924 1.00 89.88 162 SER A C 1
ATOM 1265 O O . SER A 1 162 ? -8.872 18.765 8.096 1.00 89.88 162 SER A O 1
ATOM 1267 N N . LYS A 1 163 ? -8.361 16.854 7.037 1.00 89.44 163 LYS A N 1
ATOM 1268 C CA . LYS A 1 163 ? -9.591 16.772 6.237 1.00 89.44 163 LYS A CA 1
ATOM 1269 C C . LYS A 1 163 ? -10.706 16.002 6.944 1.00 89.44 163 LYS A C 1
ATOM 1271 O O . LYS A 1 163 ? -11.829 15.955 6.442 1.00 89.44 163 LYS A O 1
ATOM 1276 N N . GLU A 1 164 ? -10.403 15.359 8.068 1.00 86.44 164 GLU A N 1
ATOM 1277 C CA . GLU A 1 164 ? -11.376 14.570 8.805 1.00 86.44 164 GLU A CA 1
ATOM 1278 C C . GLU A 1 164 ? -12.337 15.490 9.555 1.00 86.44 164 GLU A C 1
ATOM 1280 O O . GLU A 1 164 ? -11.940 16.334 10.357 1.00 86.44 164 GLU A O 1
ATOM 1285 N N . LYS A 1 165 ? -13.634 15.322 9.297 1.00 80.62 165 LYS A N 1
ATOM 1286 C CA . LYS A 1 165 ? -14.672 15.980 10.085 1.00 80.62 165 LYS A CA 1
ATOM 1287 C C . LYS A 1 165 ? -14.952 15.102 11.296 1.00 80.62 165 LYS A C 1
ATOM 1289 O O . LYS A 1 165 ? -15.593 14.061 11.163 1.00 80.62 165 LYS A O 1
ATOM 1294 N N . LEU A 1 166 ? -14.483 15.521 12.468 1.00 65.94 166 LEU A N 1
ATOM 1295 C CA . LEU A 1 166 ? -14.869 14.895 13.728 1.00 65.94 166 LEU A CA 1
ATOM 1296 C C . LEU A 1 166 ? -16.367 15.131 13.942 1.00 65.94 166 LEU A C 1
ATOM 1298 O O . LEU A 1 166 ? -16.792 16.192 14.392 1.00 65.94 166 LEU A O 1
ATOM 1302 N N . VAL A 1 167 ? -17.187 14.143 13.592 1.00 59.84 167 VAL A N 1
ATOM 1303 C CA . VAL A 1 167 ? -18.554 14.087 14.099 1.00 59.84 167 VAL A CA 1
ATOM 1304 C C . VAL A 1 167 ? -18.430 13.606 15.533 1.00 59.84 167 VAL A C 1
ATOM 1306 O O . VAL A 1 167 ? -18.111 12.441 15.768 1.00 59.84 167 VAL A O 1
ATOM 1309 N N . THR A 1 168 ? -18.646 14.505 16.490 1.00 43.56 168 THR A N 1
ATOM 1310 C CA . THR A 1 168 ? -18.793 14.155 17.902 1.00 43.56 168 THR A CA 1
ATOM 1311 C C . THR A 1 168 ? -20.0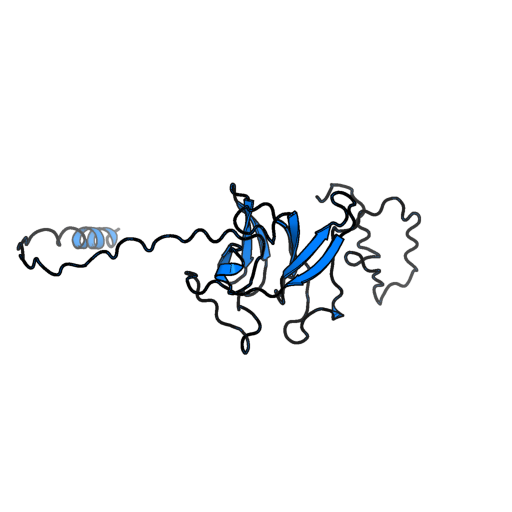03 13.235 18.020 1.00 43.56 168 THR A C 1
ATOM 1313 O O . THR A 1 168 ? -21.139 13.688 18.157 1.00 43.56 168 THR A O 1
ATOM 1316 N N . SER A 1 169 ? -19.798 11.924 17.896 1.00 48.41 169 SER A N 1
ATOM 1317 C CA . SER A 1 169 ? -20.836 10.958 18.217 1.00 48.41 169 SER A CA 1
ATOM 1318 C C . SER A 1 169 ? -21.092 11.096 19.710 1.00 48.41 169 SER A C 1
ATOM 1320 O O . SER A 1 169 ? -20.246 10.717 20.522 1.00 48.41 169 SER A O 1
ATOM 1322 N N . LYS A 1 170 ? -22.235 11.692 20.065 1.00 36.47 170 LYS A N 1
ATOM 1323 C CA . LYS A 1 170 ? -22.771 11.660 21.425 1.00 36.47 170 LYS A CA 1
ATOM 1324 C C . LYS A 1 170 ? -22.645 10.212 21.915 1.00 36.47 170 LYS A C 1
ATOM 1326 O O . LYS A 1 170 ? -23.069 9.322 21.170 1.00 36.47 170 LYS A O 1
ATOM 1331 N N . PRO A 1 171 ? -22.035 9.953 23.087 1.00 44.00 171 PRO A N 1
ATOM 1332 C CA . PRO A 1 171 ? -21.987 8.598 23.608 1.00 44.00 171 PRO A CA 1
ATOM 1333 C C . PRO A 1 171 ? -23.418 8.048 23.605 1.00 44.00 171 PRO A C 1
ATOM 1335 O O . PRO A 1 171 ? -24.344 8.802 23.945 1.00 44.00 171 PRO A O 1
ATOM 1338 N N . PRO A 1 172 ? -23.636 6.793 23.169 1.00 50.28 172 PRO A N 1
ATOM 1339 C CA . PRO A 1 172 ? -24.940 6.173 23.341 1.00 50.28 172 PRO A CA 1
ATOM 1340 C C . PRO A 1 172 ? -25.336 6.363 24.811 1.00 50.28 172 PRO A C 1
ATOM 1342 O O . PRO A 1 172 ? -24.459 6.242 25.675 1.00 50.28 172 PRO A O 1
ATOM 1345 N N . PRO A 1 173 ? -26.591 6.753 25.114 1.00 43.66 173 PRO A N 1
ATOM 1346 C CA . PRO A 1 173 ? -27.013 6.894 26.499 1.00 43.66 173 PRO A CA 1
ATOM 1347 C C . PRO A 1 173 ? -26.626 5.608 27.219 1.00 43.66 173 PRO A C 1
ATOM 1349 O O . PRO A 1 173 ? -26.926 4.520 26.725 1.00 43.66 173 PRO A O 1
ATOM 1352 N N . ALA A 1 174 ? -25.873 5.750 28.313 1.00 46.44 174 ALA A N 1
ATOM 1353 C CA . ALA A 1 174 ? -25.442 4.623 29.116 1.00 46.44 174 ALA A CA 1
ATOM 1354 C C . ALA A 1 174 ? -26.680 3.769 29.383 1.00 46.44 174 ALA A C 1
ATOM 1356 O O . ALA A 1 174 ? -27.640 4.251 29.985 1.00 46.44 174 ALA A O 1
ATOM 1357 N N . ALA A 1 175 ? -26.688 2.537 28.877 1.00 46.28 175 ALA A N 1
ATOM 1358 C CA . ALA A 1 175 ? -27.672 1.570 29.311 1.00 46.28 175 ALA A CA 1
ATOM 1359 C C . ALA A 1 175 ? -27.395 1.370 30.800 1.00 46.28 175 ALA A C 1
ATOM 1361 O O . ALA A 1 175 ? -26.432 0.703 31.180 1.00 46.28 175 ALA A O 1
ATOM 1362 N N . SER A 1 176 ? -28.180 2.034 31.647 1.00 40.28 176 SER A N 1
ATOM 1363 C CA . SER A 1 176 ? -28.207 1.730 33.061 1.00 40.28 176 SER A CA 1
ATOM 1364 C C . SER A 1 176 ? -28.709 0.298 33.160 1.00 40.28 176 SER A C 1
ATOM 1366 O O . SER A 1 176 ? -29.883 0.007 32.933 1.00 40.28 176 SER A O 1
ATOM 1368 N N . LEU A 1 177 ? -27.802 -0.627 33.473 1.00 43.62 177 LEU A N 1
ATOM 1369 C CA . LEU A 1 177 ? -28.204 -1.901 34.041 1.00 43.62 177 LEU A CA 1
ATOM 1370 C C . LEU A 1 177 ? -28.756 -1.581 35.435 1.00 43.62 177 LEU A C 1
ATOM 1372 O O . LEU A 1 177 ? -28.051 -1.601 36.440 1.00 43.62 177 LEU A O 1
ATOM 1376 N N . SER A 1 178 ? -30.027 -1.187 35.467 1.00 42.44 178 SER A N 1
ATOM 1377 C CA . SER A 1 178 ? -30.847 -1.189 36.665 1.00 42.44 178 SER A CA 1
ATOM 1378 C C . SER A 1 178 ? -30.960 -2.642 37.103 1.00 42.44 178 SER A C 1
ATOM 1380 O O . SER A 1 178 ? -31.749 -3.407 36.549 1.00 42.44 178 SER A O 1
ATOM 1382 N N . GLY A 1 179 ? -30.116 -3.036 38.053 1.00 47.50 179 GLY A N 1
ATOM 1383 C CA . GL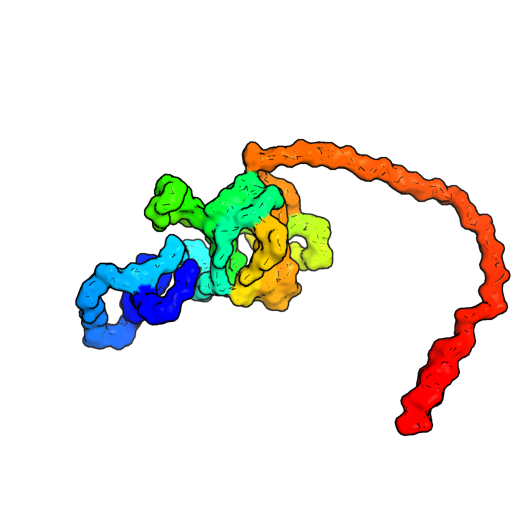Y A 1 179 ? -30.232 -4.308 38.743 1.00 47.50 179 GLY A CA 1
ATOM 1384 C C . GLY A 1 179 ? -31.516 -4.323 39.556 1.00 47.50 179 GLY A C 1
ATOM 1385 O O . GLY A 1 179 ? -31.527 -3.839 40.672 1.00 47.5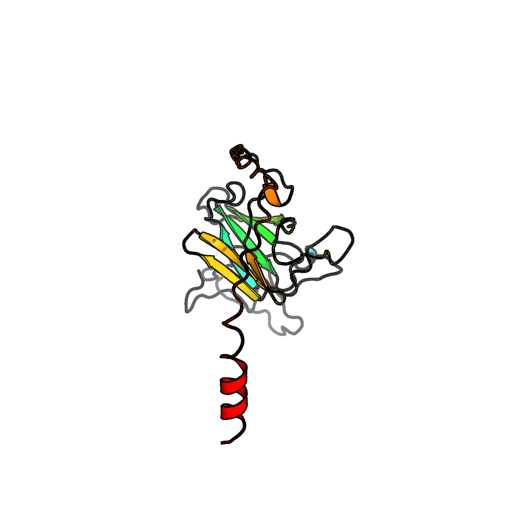0 179 GLY A O 1
ATOM 1386 N N . GLU A 1 180 ? -32.579 -4.859 38.973 1.00 39.75 180 GLU A N 1
ATOM 1387 C CA . GLU A 1 180 ? -33.822 -5.266 39.627 1.00 39.75 180 GLU A CA 1
ATOM 1388 C C . GLU A 1 180 ? -34.521 -6.194 38.624 1.00 39.75 180 GLU A C 1
ATOM 1390 O O . GLU A 1 180 ? -35.105 -5.724 37.653 1.00 39.75 180 GLU A O 1
ATOM 1395 N N . LEU A 1 181 ? -34.343 -7.513 38.770 1.00 36.84 181 LEU A N 1
ATOM 1396 C CA . LEU A 1 181 ? -35.458 -8.453 38.948 1.00 36.84 181 LEU A CA 1
ATOM 1397 C C . LEU A 1 181 ? -34.936 -9.900 39.003 1.00 36.84 181 LEU A C 1
ATOM 1399 O O . LEU A 1 181 ? -35.020 -10.677 38.052 1.00 36.84 181 LEU A O 1
ATOM 1403 N N . TRP A 1 182 ? -34.458 -10.300 40.181 1.00 39.91 182 TRP A N 1
ATOM 1404 C CA . TRP A 1 182 ? -34.611 -11.684 40.612 1.00 39.91 182 TRP A CA 1
ATOM 1405 C C . TRP A 1 182 ? -36.103 -11.954 40.822 1.00 39.91 182 TRP A C 1
ATOM 1407 O O . TRP A 1 182 ? -36.662 -11.651 41.872 1.00 39.91 182 TRP A O 1
ATOM 1417 N N . LYS A 1 183 ? -36.749 -12.575 39.838 1.00 35.31 183 LYS A N 1
ATOM 1418 C CA . LYS A 1 183 ? -37.871 -13.479 40.100 1.00 35.31 183 LYS A CA 1
ATOM 1419 C C . LYS A 1 183 ? -37.635 -14.755 39.314 1.00 35.31 183 LYS A C 1
ATOM 1421 O O . LYS A 1 183 ? -37.892 -14.834 38.118 1.00 35.31 183 LYS A O 1
ATOM 1426 N N . GLY A 1 184 ? -37.091 -15.743 40.021 1.00 41.22 184 GLY A N 1
ATOM 1427 C CA . GLY A 1 184 ? -36.962 -17.102 39.529 1.00 41.22 184 GLY A CA 1
ATOM 1428 C C . GLY A 1 184 ? -38.331 -17.654 39.155 1.00 41.22 184 GLY A C 1
ATOM 1429 O O . GLY A 1 184 ? -39.177 -17.882 40.018 1.00 41.22 184 GLY A O 1
ATOM 1430 N N . VAL A 1 185 ? -38.526 -17.898 37.865 1.00 37.28 185 VAL A N 1
ATOM 1431 C CA . VAL A 1 185 ? -39.586 -18.767 37.368 1.00 37.28 185 VAL A CA 1
ATOM 1432 C C . VAL A 1 185 ? -38.958 -20.142 37.175 1.00 37.28 185 VAL A C 1
ATOM 1434 O O . VAL A 1 185 ? -38.103 -20.348 36.317 1.00 37.28 185 VAL A O 1
ATOM 1437 N N . LYS A 1 186 ? -39.343 -21.085 38.038 1.00 39.94 186 LYS A N 1
ATOM 1438 C CA . LYS A 1 186 ? -38.992 -22.500 37.904 1.00 39.94 186 LYS A CA 1
ATOM 1439 C C . LYS A 1 186 ? -39.820 -23.092 36.762 1.00 39.94 186 LYS A C 1
ATOM 1441 O O . LYS A 1 186 ? -41.025 -23.278 36.913 1.00 39.94 186 LYS A O 1
ATOM 1446 N N . HIS A 1 187 ? -39.179 -23.433 35.650 1.00 40.66 187 HIS A N 1
ATOM 1447 C CA . HIS A 1 187 ? -39.753 -24.312 34.630 1.00 40.66 187 HIS A CA 1
ATOM 1448 C C . HIS A 1 187 ? -38.844 -25.533 34.453 1.00 40.66 187 HIS A C 1
ATOM 1450 O O . HIS A 1 187 ? -37.859 -25.465 33.720 1.00 40.66 187 HIS A O 1
ATOM 1456 N N . PRO A 1 188 ? -39.124 -26.653 35.145 1.00 45.81 188 PRO A N 1
ATOM 1457 C CA . PRO A 1 188 ? -38.415 -27.898 34.932 1.00 45.81 188 PRO A CA 1
ATOM 1458 C C . PRO A 1 188 ? -39.167 -28.691 33.864 1.00 45.81 188 PRO A C 1
ATOM 1460 O O . PRO A 1 188 ? -40.115 -29.386 34.198 1.00 45.81 188 PRO A O 1
ATOM 1463 N N . ALA A 1 189 ? -38.792 -28.553 32.594 1.00 50.00 189 ALA A N 1
ATOM 1464 C CA . ALA A 1 189 ? -39.044 -29.554 31.546 1.00 50.00 189 ALA A CA 1
ATOM 1465 C C . ALA A 1 189 ? -38.663 -28.977 30.181 1.00 50.00 189 ALA A C 1
ATOM 1467 O O . ALA A 1 189 ? -39.530 -28.448 29.502 1.00 50.00 189 ALA A O 1
ATOM 1468 N N . LEU A 1 190 ? -37.389 -29.068 29.781 1.00 48.53 190 LEU A N 1
ATOM 1469 C CA . LEU A 1 190 ? -36.972 -29.100 28.364 1.00 48.53 190 LEU A CA 1
ATOM 1470 C C . LEU A 1 190 ? -35.450 -29.311 28.233 1.00 48.53 190 LEU A C 1
ATOM 1472 O O . LEU A 1 190 ? -34.761 -28.572 27.546 1.00 48.53 190 LEU A O 1
ATOM 1476 N N . CYS A 1 191 ? -34.906 -30.340 28.894 1.00 49.34 191 CYS A N 1
ATOM 1477 C CA . CYS A 1 191 ? -33.495 -30.740 28.731 1.00 49.34 191 CYS A CA 1
ATOM 1478 C C . CYS A 1 191 ? -33.305 -32.234 28.409 1.00 49.34 191 CYS A C 1
ATOM 1480 O O . CYS A 1 191 ? -32.229 -32.769 28.644 1.00 49.34 191 CYS A O 1
ATOM 1482 N N . ILE A 1 192 ? -34.315 -32.930 27.867 1.00 51.06 192 ILE A N 1
ATOM 1483 C CA . ILE A 1 192 ? -34.189 -34.373 27.552 1.00 51.06 192 ILE A CA 1
ATOM 1484 C C . ILE A 1 192 ? -34.182 -34.660 26.035 1.00 51.06 192 ILE A C 1
ATOM 1486 O O . ILE A 1 192 ? -33.905 -35.777 25.615 1.00 51.06 192 ILE A O 1
ATOM 1490 N N . SER A 1 193 ? -34.378 -33.664 25.163 1.00 53.38 193 SER A N 1
ATOM 1491 C CA . SER A 1 193 ? -34.484 -33.942 23.718 1.00 53.38 193 SER A CA 1
ATOM 1492 C C . SER A 1 193 ? -33.147 -34.138 22.988 1.00 53.38 193 SER A C 1
ATOM 1494 O O . SER A 1 193 ? -33.142 -34.734 21.914 1.00 53.38 193 SER A O 1
ATOM 1496 N N . SER A 1 194 ? -32.015 -33.671 23.526 1.00 50.50 194 SER A N 1
ATOM 1497 C CA . SER A 1 194 ? -30.753 -33.658 22.760 1.00 50.50 194 SER A CA 1
ATOM 1498 C C . SER A 1 194 ? -29.871 -34.894 22.971 1.00 50.50 194 SER A C 1
ATOM 1500 O O . SER A 1 194 ? -28.987 -35.152 22.162 1.00 50.50 194 SER A O 1
ATOM 1502 N N . ILE A 1 195 ? -30.114 -35.687 24.021 1.00 54.84 195 ILE A N 1
ATOM 1503 C CA . ILE A 1 195 ? -29.298 -36.878 24.330 1.00 54.84 195 ILE A CA 1
ATOM 1504 C C . ILE A 1 195 ? -29.807 -38.118 23.571 1.00 54.84 195 ILE A C 1
ATOM 1506 O O . ILE A 1 195 ? -29.011 -38.953 23.150 1.00 54.84 195 ILE A O 1
ATOM 1510 N N . VAL A 1 196 ? -31.114 -38.205 23.292 1.00 55.81 196 VAL A N 1
ATOM 1511 C CA . VAL A 1 196 ? -31.706 -39.332 22.541 1.00 55.81 196 VAL A CA 1
ATOM 1512 C C . VAL A 1 196 ? -31.300 -39.309 21.057 1.00 55.81 196 VAL A C 1
ATOM 1514 O O . VAL A 1 196 ? -31.060 -40.359 20.469 1.00 55.81 196 VAL A O 1
ATOM 1517 N N . LEU A 1 197 ? -31.121 -38.123 20.465 1.00 53.59 197 LEU A N 1
ATOM 1518 C CA . LEU A 1 197 ? -30.656 -37.963 19.078 1.00 53.59 197 LEU A CA 1
ATOM 1519 C C . LEU A 1 197 ? -29.163 -38.279 18.884 1.00 53.59 197 LEU A C 1
ATOM 1521 O O . LEU A 1 197 ? -28.761 -38.664 17.789 1.00 53.59 197 LEU A O 1
ATOM 1525 N N . LEU A 1 198 ? -28.341 -38.159 19.933 1.00 55.91 198 LEU A N 1
ATOM 1526 C CA . LEU A 1 198 ? -26.929 -38.556 19.877 1.00 55.91 198 LEU A CA 1
ATOM 1527 C C . LEU A 1 198 ? -26.741 -40.075 19.995 1.00 55.91 198 LEU A C 1
ATOM 1529 O O . LEU A 1 198 ? -25.821 -40.617 19.391 1.00 55.91 198 LEU A O 1
ATOM 1533 N N . LEU A 1 199 ? -27.623 -40.773 20.718 1.00 56.12 199 LEU A N 1
ATOM 1534 C CA . LEU A 1 199 ? -27.543 -42.230 20.876 1.00 56.12 199 LEU A CA 1
ATOM 1535 C C . LEU A 1 199 ? -28.104 -43.011 19.673 1.00 56.12 199 LEU A C 1
ATOM 1537 O O . LEU A 1 199 ? -27.699 -44.148 19.458 1.00 56.12 199 LEU A O 1
ATOM 1541 N N . LEU A 1 200 ? -28.973 -42.409 18.853 1.00 57.09 200 LEU A N 1
ATOM 1542 C CA . LEU A 1 200 ? -29.506 -43.033 17.629 1.00 57.09 200 LEU A CA 1
ATOM 1543 C C . LEU A 1 200 ? -28.565 -42.944 16.411 1.00 57.09 200 LEU A C 1
ATOM 1545 O O . LEU A 1 200 ? -28.729 -43.717 15.475 1.00 57.09 200 LEU A O 1
ATOM 1549 N N . ASN A 1 201 ? -27.558 -42.064 16.428 1.00 52.94 201 ASN A N 1
ATOM 1550 C CA . ASN A 1 201 ? -26.581 -41.919 15.334 1.00 52.94 201 ASN A CA 1
ATOM 1551 C C . ASN A 1 201 ? -25.288 -42.735 15.528 1.00 52.94 201 ASN A C 1
ATOM 1553 O O . ASN A 1 201 ? -24.389 -42.656 14.699 1.00 52.94 201 ASN A O 1
ATOM 1557 N N . LEU A 1 202 ? -25.175 -43.505 16.615 1.00 55.78 202 LEU A N 1
ATOM 1558 C CA . LEU A 1 202 ? -24.046 -44.417 16.867 1.00 55.78 202 LEU A CA 1
ATOM 1559 C C . LEU A 1 202 ? -24.402 -45.891 16.612 1.00 55.78 202 LEU A C 1
ATOM 1561 O O . LEU A 1 202 ? -23.595 -46.776 16.884 1.00 55.78 202 LEU A O 1
ATOM 1565 N N . ALA A 1 203 ? -25.605 -46.154 16.104 1.00 52.62 203 ALA A N 1
ATOM 1566 C CA . ALA A 1 203 ? -26.098 -47.491 15.809 1.00 52.62 203 ALA A CA 1
ATOM 1567 C C . ALA A 1 203 ? -26.608 -47.596 14.362 1.00 52.62 203 ALA A C 1
ATOM 1569 O O . ALA A 1 203 ? -27.715 -48.074 14.155 1.00 52.62 203 ALA A O 1
ATOM 1570 N N . PHE A 1 204 ? -25.819 -47.131 13.388 1.00 49.03 204 PHE A N 1
ATOM 1571 C CA . PHE A 1 204 ? -25.864 -47.548 11.979 1.00 49.03 204 PHE A CA 1
ATOM 1572 C C . PHE A 1 204 ? -24.485 -47.372 11.342 1.00 49.03 204 PHE A C 1
ATOM 1574 O O . PHE A 1 204 ? -23.823 -46.357 11.657 1.00 49.03 204 PHE A O 1
#

Sequence (204 aa):
MITKGGNYGWSIYEGPYPYKPSNATKESTCSSSNSLIFTVRGYNHSEADKTIGSASITGGYFCRSQIDPCLYGRYLYIDLHPDGIWSGTENPENSRNFTSSKIQYRCVQDSPIHCESIAEGIMPAIGYVFSLGEDSRKDIYILTSTGVYRVARTSRCSYHCSKEKLVTSKPPPAASLSGELWKGVKHPALCISSIVLLLLNLAF

Secondary structure (DSSP, 8-state):
---TT-B--TTTEETTEE---TT--S------GGGB---S----GGGS-TTT----EEEEEE---SS-TTTTT-EEEEESS-S-EEEEEESSTTSS-EEEEEE-----TT-SS---BSSTTS-B----EEEEEE-TT--EEEEESS-EEEPPPGGGGT---TT-------PPPP----------------SSHHHHHHHTTS--

Mean predicted aligned error: 13.52 Å